Protein AF-A0A7S3EX92-F1 (afdb_monomer_lite)

Secondary structure (DSSP, 8-state):
-HHHHHHHHHHHHHHHHHHHHHHHHHHHHHHHHHHHHHHHHHSSTTHHHHHHHHT--S-HHHHHHHHHHHHHTTS--HHHHHHHHHHHHHHHHHHHHHHHHH-HHHHHHHHHHHHHHHHHHHHHHHHHHHHHHHHHHHHHHHHHHHHHHHHTHHHHHHTT-HHHHHHHHHHHHHHHHHHHHHHHHHHHHHHHHHHHHHT-

Radius of gyration: 24.91 Å; chains: 1; bounding box: 62×38×74 Å

Sequence (200 aa):
ELLRRCACLVGNVVVTGVLYYVKKRYGLVWRESLTRRFLRMYLGSGRVSFFHATSQIENPDQRICDDIDSLVAGGASPLELFITTGNKMVSSLSLVGVLWDLSPMLVYLCMGLAACTTLLVFCVSGPLNRISYNTSMREGNLRYGLARMRGFVEQIALYDGGMAEEAKSAHRLVRLVQIIHSHIKVSLILTCSKCVFDNI

pLDDT: mean 86.06, std 7.41, range [58.0, 95.19]

Organism: NCBI:txid156174

Foldseek 3Di:
DVVVVVVVVVVVVVVVVVVVVVLLVLLVVQLVVQLVVLVCVCPPPPNVVVCVVVVPDDCSVVCSVVVSCCCRVVLVPPVSCVVVVVVVVVVVVVVLVVVVVVDVVVSVVVVVVVVVLVVVCVVLVVVLVVLVVVLVVLVSVLVVLVVVCVVCVVVCVVVVCVVVSVVVSVVSVVVSVVSVVVSVVSVVVSVVSVVVVVVD

InterPro domains:
  IPR011527 ABC transporter type 1, transmembrane domain [PF06472] (3-191)
  IPR050835 ATP-binding cassette sub-family D [PTHR11384] (3-196)

Structure (mmCIF, N/CA/C/O backbone):
data_AF-A0A7S3EX92-F1
#
_entry.id   AF-A0A7S3EX92-F1
#
loop_
_atom_site.group_PDB
_atom_site.id
_atom_site.type_symbol
_atom_site.label_atom_id
_atom_site.label_alt_id
_atom_site.label_comp_id
_atom_site.label_asym_id
_atom_site.label_entity_id
_atom_site.label_seq_id
_atom_site.pdbx_PDB_ins_code
_atom_site.Cartn_x
_atom_site.Cartn_y
_atom_site.Cartn_z
_atom_site.occupancy
_atom_site.B_iso_or_equiv
_atom_site.auth_seq_id
_atom_site.auth_comp_id
_atom_site.auth_asym_id
_atom_site.auth_atom_id
_atom_site.pdbx_PDB_model_num
ATOM 1 N N . GLU A 1 1 ? -36.414 11.601 25.403 1.00 83.31 1 GLU A N 1
ATOM 2 C CA . GLU A 1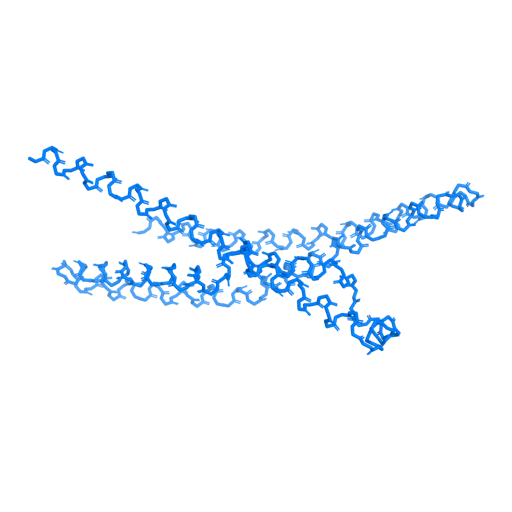 1 ? -35.649 10.504 24.767 1.00 83.31 1 GLU A CA 1
ATOM 3 C C . GLU A 1 1 ? -35.344 10.733 23.282 1.00 83.31 1 GLU A C 1
ATOM 5 O O . GLU A 1 1 ? -34.182 10.644 22.905 1.00 83.31 1 GLU A O 1
ATOM 10 N N . LEU A 1 2 ? -36.331 11.090 22.444 1.00 88.69 2 LEU A N 1
ATOM 11 C CA . LEU A 1 2 ? -36.127 11.289 20.996 1.00 88.69 2 LEU A CA 1
ATOM 12 C C . LEU A 1 2 ? -35.100 12.390 20.659 1.00 88.69 2 LEU A C 1
ATOM 14 O O . LEU A 1 2 ? -34.150 12.134 19.928 1.00 88.69 2 LEU A O 1
ATOM 18 N N . LEU A 1 3 ? -35.218 13.573 21.280 1.00 91.94 3 LEU A N 1
ATOM 19 C CA . LEU A 1 3 ? -34.271 14.687 21.099 1.00 91.94 3 LEU A CA 1
ATOM 20 C C . LEU A 1 3 ? -32.825 14.311 21.460 1.00 91.94 3 LEU A C 1
ATOM 22 O O . LEU A 1 3 ? -31.899 14.701 20.756 1.00 91.94 3 LEU A O 1
ATOM 26 N N . ARG A 1 4 ? -32.625 13.500 22.511 1.00 92.50 4 ARG A N 1
ATOM 27 C CA . ARG A 1 4 ? -31.297 13.019 22.930 1.00 92.50 4 ARG A CA 1
ATOM 28 C C . ARG A 1 4 ? -30.685 12.099 21.873 1.00 92.50 4 ARG A C 1
ATOM 30 O O . ARG A 1 4 ? -29.522 12.261 21.526 1.00 92.50 4 ARG A O 1
ATOM 37 N N . ARG A 1 5 ? -31.475 11.172 21.321 1.00 91.56 5 ARG A N 1
ATOM 38 C CA . ARG A 1 5 ? -31.023 10.259 20.257 1.00 91.56 5 ARG A CA 1
ATOM 39 C C . ARG A 1 5 ? -30.702 11.011 18.966 1.00 91.56 5 ARG A C 1
ATOM 41 O O . ARG A 1 5 ? -29.658 10.760 18.374 1.00 91.56 5 ARG A O 1
ATOM 48 N N . CYS A 1 6 ? -31.541 11.971 18.574 1.00 92.50 6 CYS A N 1
ATOM 49 C CA . CYS A 1 6 ? -31.274 12.838 17.425 1.00 92.50 6 CYS A CA 1
ATOM 50 C C . CYS A 1 6 ? -29.993 13.663 17.623 1.00 92.50 6 CYS A C 1
ATOM 52 O O . CYS A 1 6 ? -29.159 13.704 16.724 1.00 92.50 6 CYS A O 1
ATOM 54 N N . ALA A 1 7 ? -29.789 14.250 18.807 1.00 92.56 7 ALA A N 1
ATOM 55 C CA . ALA A 1 7 ? -28.572 14.997 19.122 1.00 92.56 7 ALA A CA 1
ATOM 56 C C . ALA A 1 7 ? -27.311 14.116 19.059 1.00 92.56 7 ALA A C 1
ATOM 58 O O . ALA A 1 7 ? -26.309 14.524 18.475 1.00 92.56 7 ALA A O 1
ATOM 59 N N . CYS A 1 8 ? -27.363 12.885 19.584 1.00 93.50 8 CYS A N 1
ATOM 60 C CA . CYS A 1 8 ? -26.255 11.931 19.484 1.00 93.50 8 CYS A CA 1
ATOM 61 C C . CYS A 1 8 ? -25.952 11.524 18.034 1.00 93.50 8 CYS A C 1
ATOM 63 O O . CYS A 1 8 ? -24.783 11.435 17.663 1.00 93.50 8 CYS A O 1
ATOM 65 N N . LEU A 1 9 ? -26.980 11.299 17.208 1.00 93.69 9 LEU A N 1
ATOM 66 C CA . LEU A 1 9 ? -26.807 10.961 15.791 1.00 93.69 9 LEU A CA 1
ATOM 67 C C . LEU A 1 9 ? -26.154 12.108 15.021 1.00 93.69 9 LEU A C 1
ATOM 69 O O . LEU A 1 9 ? -25.167 11.890 14.322 1.00 93.69 9 LEU A O 1
ATOM 73 N N . VAL A 1 10 ? -26.656 13.332 15.195 1.00 94.38 10 VAL A N 1
ATOM 74 C CA . VAL A 1 10 ? -26.073 14.525 14.567 1.00 94.38 10 VAL A CA 1
ATOM 75 C C . VAL A 1 10 ? -24.629 14.715 15.030 1.00 94.38 10 VAL A C 1
ATOM 77 O O . VAL A 1 10 ? -23.745 14.912 14.200 1.00 94.38 10 VAL A O 1
ATOM 80 N N . GLY A 1 11 ? -24.363 14.567 16.330 1.00 93.69 11 GLY A N 1
ATOM 81 C CA . GLY A 1 11 ? -23.008 14.617 16.877 1.00 93.69 11 GLY A CA 1
ATOM 82 C C . GLY A 1 11 ? -22.072 13.589 16.237 1.00 93.69 11 GLY A C 1
ATOM 83 O O . GLY A 1 11 ? -20.970 13.940 15.826 1.00 93.69 11 GLY A O 1
ATOM 84 N N . ASN A 1 12 ? -22.516 12.339 16.078 1.00 92.06 12 ASN A N 1
ATOM 85 C CA . ASN A 1 12 ? -21.721 11.286 15.443 1.00 92.06 12 ASN A CA 1
ATOM 86 C C . ASN A 1 12 ? -21.418 11.605 13.969 1.00 92.06 12 ASN A C 1
ATOM 88 O O . ASN A 1 12 ? -20.270 11.489 13.538 1.00 92.06 12 ASN A O 1
ATOM 92 N N . VAL A 1 13 ? -22.414 12.075 13.212 1.00 94.56 13 VAL A N 1
ATOM 93 C CA . VAL A 1 13 ? -22.229 12.473 11.808 1.00 94.56 13 VAL A CA 1
ATOM 94 C C . VAL A 1 13 ? -21.195 13.593 11.691 1.00 94.56 13 VAL A C 1
ATOM 96 O O . VAL A 1 13 ? -20.286 13.504 10.864 1.00 94.56 13 VAL A O 1
ATOM 99 N N . VAL A 1 14 ? -21.281 14.611 12.551 1.00 95.19 14 VAL A N 1
ATOM 100 C CA . VAL A 1 14 ? -20.325 15.727 12.572 1.00 95.19 14 VAL A CA 1
ATOM 101 C C . VAL A 1 14 ? -18.918 15.237 12.910 1.00 95.19 14 VAL A C 1
ATOM 103 O O . VAL A 1 14 ? -17.979 15.536 12.175 1.00 95.19 14 VAL A O 1
ATOM 106 N N . VAL A 1 15 ? -18.758 14.444 13.975 1.00 92.94 15 VAL A N 1
ATOM 107 C CA . VAL A 1 15 ? -17.452 13.899 14.383 1.00 92.94 15 VAL A CA 1
ATOM 108 C C . VAL A 1 15 ? -16.840 13.057 13.264 1.00 92.94 15 VAL A C 1
ATOM 110 O O . VAL A 1 15 ? -15.674 13.246 12.915 1.00 92.94 15 VAL A O 1
ATOM 113 N N . THR A 1 16 ? -17.626 12.169 12.655 1.00 89.38 16 THR A N 1
ATOM 114 C CA . THR A 1 16 ? -17.166 11.314 11.557 1.00 89.38 16 THR A CA 1
ATOM 115 C C . THR A 1 16 ? -16.748 12.141 10.340 1.00 89.38 16 THR A C 1
ATOM 117 O O . THR A 1 16 ? -15.685 11.894 9.765 1.00 89.38 16 THR A O 1
ATOM 120 N N . GLY A 1 17 ? -17.526 13.167 9.982 1.00 92.31 17 GLY A N 1
ATOM 121 C CA . GLY A 1 17 ? -17.200 14.086 8.889 1.00 92.31 17 GLY A CA 1
ATOM 122 C C . GLY A 1 17 ? -15.909 14.873 9.135 1.00 92.31 17 GLY A C 1
ATOM 123 O O . GLY A 1 17 ? -15.049 14.948 8.254 1.00 92.31 17 GLY A O 1
ATOM 124 N N . VAL A 1 18 ? -15.725 15.398 10.349 1.00 93.00 18 VAL A N 1
ATOM 125 C CA . VAL A 1 18 ? -14.502 16.116 10.742 1.00 93.00 18 VAL A CA 1
ATOM 126 C C . VAL A 1 18 ? -13.289 15.187 10.704 1.00 93.00 18 VAL A C 1
ATOM 128 O O . VAL A 1 18 ? -12.268 15.541 10.114 1.00 93.00 18 VAL A O 1
ATOM 131 N N . LEU A 1 19 ? -13.393 13.978 11.263 1.00 88.94 19 LEU A N 1
ATOM 132 C CA . LEU A 1 19 ? -12.309 12.993 11.227 1.00 88.94 19 LEU A CA 1
ATOM 133 C C . LEU A 1 19 ? -11.937 12.603 9.794 1.00 88.94 19 LEU A C 1
ATOM 135 O O . LEU A 1 19 ? -10.751 12.484 9.483 1.00 88.94 19 LEU A O 1
ATOM 139 N N . TYR A 1 20 ? -12.923 12.434 8.911 1.00 88.94 20 TYR A N 1
ATOM 140 C CA . TYR A 1 20 ? -12.681 12.177 7.493 1.00 88.94 20 TYR A CA 1
ATOM 141 C C . TYR A 1 20 ? -11.897 13.321 6.837 1.00 88.94 20 TYR A C 1
ATOM 143 O O . TYR A 1 20 ? -10.881 13.079 6.179 1.00 88.94 20 TYR A O 1
ATOM 151 N N . TYR A 1 21 ? -12.318 14.567 7.064 1.00 90.81 21 TYR A N 1
ATOM 152 C CA . TYR A 1 21 ? -11.632 15.742 6.531 1.00 90.81 21 TYR A CA 1
ATOM 153 C C . TYR A 1 21 ? -10.188 15.846 7.039 1.00 90.81 21 TYR A C 1
ATOM 155 O O . TYR A 1 21 ? -9.264 16.007 6.239 1.00 90.81 21 TYR A O 1
ATOM 163 N N . VAL A 1 22 ? -9.972 15.690 8.350 1.00 90.62 22 VAL A N 1
ATOM 164 C CA . VAL A 1 22 ? -8.636 15.745 8.966 1.00 90.62 22 VAL A CA 1
ATOM 165 C C . VAL A 1 22 ? -7.722 14.667 8.384 1.00 90.62 22 VAL A C 1
ATOM 167 O O . VAL A 1 22 ? -6.597 14.976 7.991 1.00 90.62 22 VAL A O 1
ATOM 170 N N . LYS A 1 23 ? -8.212 13.427 8.246 1.00 86.88 23 LYS A N 1
ATOM 171 C CA . LYS A 1 23 ? -7.462 12.327 7.616 1.00 86.88 23 LYS A CA 1
ATOM 172 C C . LYS A 1 23 ? -7.045 12.670 6.187 1.00 86.88 23 LYS A C 1
ATOM 174 O O . LYS A 1 23 ? -5.871 12.549 5.841 1.00 86.88 23 LYS A O 1
ATOM 179 N N . LYS A 1 24 ? -7.983 13.147 5.362 1.00 88.38 24 LYS A N 1
ATOM 180 C CA . LYS A 1 24 ? -7.703 13.516 3.965 1.00 88.38 24 LYS A CA 1
ATOM 181 C C . LYS A 1 24 ? -6.725 14.683 3.863 1.00 88.38 24 LYS A C 1
ATOM 183 O O . LYS A 1 24 ? -5.809 14.644 3.041 1.00 88.38 24 LYS A O 1
ATOM 188 N N . ARG A 1 25 ? -6.872 15.696 4.718 1.00 90.62 25 ARG A N 1
ATOM 189 C CA . ARG A 1 25 ? -5.971 16.852 4.745 1.00 90.62 25 ARG A CA 1
ATOM 190 C C . ARG A 1 25 ? -4.558 16.457 5.169 1.00 90.62 25 ARG A C 1
ATOM 192 O O . ARG A 1 25 ? -3.605 16.893 4.526 1.00 90.62 25 ARG A O 1
ATOM 199 N N . TYR A 1 26 ? -4.427 15.612 6.192 1.00 90.31 26 TYR A N 1
ATOM 200 C CA . TYR A 1 26 ? -3.143 15.061 6.626 1.00 90.31 26 TYR A CA 1
ATOM 201 C C . TYR A 1 26 ? -2.465 14.274 5.500 1.00 90.31 26 TYR A C 1
ATOM 203 O O . TYR A 1 26 ? -1.301 14.527 5.194 1.00 90.31 26 TYR A O 1
ATOM 211 N N . GLY A 1 27 ? -3.212 13.392 4.827 1.00 88.81 27 GLY A N 1
ATOM 212 C CA . GLY A 1 27 ? -2.707 12.634 3.684 1.00 88.81 27 GLY A CA 1
ATOM 213 C C . GLY A 1 27 ? -2.158 13.534 2.573 1.00 88.81 27 GLY A C 1
ATOM 214 O O . GLY A 1 27 ? -1.063 13.288 2.073 1.00 88.81 27 GLY A O 1
ATOM 215 N N . LEU A 1 28 ? -2.853 14.626 2.239 1.00 89.31 28 LEU A N 1
ATOM 216 C CA . LEU A 1 28 ? -2.389 15.570 1.217 1.00 89.31 28 LEU A CA 1
ATOM 217 C C . LEU A 1 28 ? -1.058 16.241 1.597 1.00 89.31 28 LEU A C 1
ATOM 219 O O . LEU A 1 28 ? -0.129 16.261 0.792 1.00 89.31 28 LEU A O 1
ATOM 223 N N . VAL A 1 29 ? -0.956 16.766 2.823 1.00 90.56 29 VAL A N 1
ATOM 224 C CA . VAL A 1 29 ? 0.271 17.423 3.316 1.00 90.56 29 VAL A CA 1
ATOM 225 C C . VAL A 1 29 ? 1.435 16.433 3.347 1.00 90.56 29 VAL A C 1
ATOM 227 O O . VAL A 1 29 ? 2.562 16.766 2.974 1.00 90.56 29 VAL A O 1
ATOM 230 N N . TRP A 1 30 ? 1.163 15.193 3.750 1.00 90.75 30 TRP A N 1
ATOM 231 C CA . TRP A 1 30 ? 2.162 14.135 3.777 1.00 90.75 30 TRP A CA 1
ATOM 232 C C . TRP A 1 30 ? 2.634 13.753 2.370 1.00 90.75 30 TRP A C 1
ATOM 234 O O . TRP A 1 30 ? 3.840 13.688 2.133 1.00 90.75 30 TRP A O 1
ATOM 244 N N . ARG A 1 31 ? 1.706 13.587 1.416 1.00 90.88 31 ARG A N 1
ATOM 245 C CA . ARG A 1 31 ? 2.019 13.333 -0.000 1.00 90.88 31 ARG A CA 1
ATOM 246 C C . ARG A 1 31 ? 2.915 14.422 -0.566 1.00 90.88 31 ARG A C 1
ATOM 248 O O . ARG A 1 31 ? 3.926 14.114 -1.194 1.00 90.88 31 ARG A O 1
ATOM 255 N N . GLU A 1 32 ? 2.570 15.683 -0.328 1.00 92.00 32 GLU A N 1
ATOM 256 C CA . GLU A 1 32 ? 3.361 16.820 -0.793 1.00 92.00 32 GLU A CA 1
ATOM 257 C C . GLU A 1 32 ? 4.781 16.794 -0.205 1.00 92.00 32 GLU A C 1
ATOM 259 O O . GLU A 1 32 ? 5.765 16.909 -0.941 1.00 92.00 32 GLU A O 1
ATOM 264 N N . SER A 1 33 ? 4.895 16.593 1.110 1.00 91.94 33 SER A N 1
ATOM 265 C CA . SER A 1 33 ? 6.179 16.537 1.813 1.00 91.94 33 SER A CA 1
ATOM 266 C C . SER A 1 33 ? 7.066 15.393 1.308 1.00 91.94 33 SER A C 1
ATOM 268 O O . SER A 1 33 ? 8.235 15.612 0.968 1.00 91.94 33 SER A O 1
ATOM 270 N N . LEU A 1 34 ? 6.504 14.185 1.179 1.00 90.38 34 LEU A N 1
ATOM 271 C CA . LEU A 1 34 ? 7.213 13.020 0.652 1.00 90.38 34 LEU A CA 1
ATOM 272 C C . LEU A 1 34 ? 7.655 13.239 -0.791 1.00 90.38 34 LEU A C 1
ATOM 274 O O . LEU A 1 34 ? 8.830 13.042 -1.092 1.00 90.38 34 LEU A O 1
ATOM 278 N N . THR A 1 35 ? 6.760 13.708 -1.660 1.00 91.50 35 THR A N 1
ATOM 279 C CA . THR A 1 35 ? 7.073 13.944 -3.078 1.00 91.50 35 THR A CA 1
ATOM 280 C C . THR A 1 35 ? 8.224 14.931 -3.217 1.00 91.50 35 THR A C 1
ATOM 282 O O . THR A 1 35 ? 9.207 14.648 -3.901 1.00 91.50 35 THR A O 1
ATOM 285 N N . ARG A 1 36 ? 8.173 16.061 -2.496 1.00 92.06 36 ARG A N 1
ATOM 286 C CA . ARG A 1 36 ? 9.265 17.047 -2.488 1.00 92.06 36 ARG A CA 1
ATOM 287 C C . ARG A 1 36 ? 10.577 16.435 -1.986 1.00 92.06 36 ARG A C 1
ATOM 289 O O . ARG A 1 36 ? 11.632 16.721 -2.549 1.00 92.06 36 ARG A O 1
ATOM 296 N N . ARG A 1 37 ? 10.538 15.599 -0.942 1.00 90.62 37 ARG A N 1
ATOM 297 C CA . ARG A 1 37 ? 11.733 14.953 -0.375 1.00 90.62 37 ARG A CA 1
ATOM 298 C C . ARG A 1 37 ? 12.336 13.924 -1.332 1.00 90.62 37 ARG A C 1
ATOM 300 O O . ARG A 1 37 ? 13.538 13.985 -1.579 1.00 90.62 37 ARG A O 1
ATOM 307 N N . PHE A 1 38 ? 11.531 13.022 -1.889 1.00 88.25 38 PHE A N 1
ATOM 308 C CA . PHE A 1 38 ? 11.986 12.019 -2.856 1.00 88.25 38 PHE A CA 1
ATOM 309 C C . PHE A 1 38 ? 12.527 12.662 -4.126 1.00 88.25 38 PHE A C 1
ATOM 311 O O . PHE A 1 38 ? 13.609 12.290 -4.570 1.00 88.25 38 PHE A O 1
ATOM 318 N N . LEU A 1 39 ? 11.859 13.694 -4.642 1.00 89.00 39 LEU A N 1
ATOM 319 C CA . LEU A 1 39 ? 12.330 14.415 -5.819 1.00 89.00 39 LEU A CA 1
ATOM 320 C C . LEU A 1 39 ? 13.683 15.098 -5.570 1.00 89.00 39 LEU A C 1
ATOM 322 O O . LEU A 1 39 ? 14.586 14.980 -6.392 1.00 89.00 39 LEU A O 1
ATOM 326 N N . ARG A 1 40 ? 13.871 15.747 -4.410 1.00 88.75 40 ARG A N 1
ATOM 327 C CA . ARG A 1 40 ? 15.176 16.319 -4.018 1.00 88.75 40 ARG A CA 1
ATOM 328 C C . ARG A 1 40 ? 16.260 15.254 -3.862 1.00 88.75 40 ARG A C 1
ATOM 330 O O . ARG A 1 40 ? 17.410 15.507 -4.204 1.00 88.75 40 ARG A O 1
ATOM 337 N N . MET A 1 41 ? 15.920 14.079 -3.330 1.00 85.00 41 MET A N 1
ATOM 338 C CA . MET A 1 41 ? 16.871 12.970 -3.200 1.00 85.00 41 MET A CA 1
ATOM 339 C C . MET A 1 41 ? 17.241 12.369 -4.556 1.00 85.00 41 MET A C 1
ATOM 341 O O . MET A 1 41 ? 18.401 12.008 -4.743 1.00 85.00 41 MET A O 1
ATOM 345 N N . TYR A 1 42 ? 16.279 12.274 -5.475 1.00 83.25 42 TYR A N 1
ATOM 346 C CA . TYR A 1 42 ? 16.478 11.747 -6.820 1.00 83.25 42 TYR A CA 1
ATOM 347 C C . TYR A 1 42 ? 17.306 12.707 -7.682 1.00 83.25 42 TYR A C 1
ATOM 349 O O . TYR A 1 42 ? 18.316 12.297 -8.243 1.00 83.25 42 TYR A O 1
ATOM 357 N N . LEU A 1 43 ? 16.944 13.994 -7.708 1.00 84.00 43 LEU A N 1
ATOM 358 C CA . LEU A 1 43 ? 17.630 15.044 -8.475 1.00 84.00 43 LEU A CA 1
ATOM 359 C C . LEU A 1 43 ? 18.896 15.596 -7.790 1.00 84.00 43 LEU A C 1
ATOM 361 O O . LEU A 1 43 ? 19.549 16.488 -8.328 1.00 84.00 43 LEU A O 1
ATOM 365 N N . GLY A 1 44 ? 19.247 15.098 -6.601 1.00 85.44 44 GLY A N 1
ATOM 366 C CA . GLY A 1 44 ? 20.457 15.494 -5.883 1.00 85.44 44 GLY A CA 1
ATOM 367 C C . GLY A 1 44 ? 21.736 15.162 -6.664 1.00 85.44 44 GLY A C 1
ATOM 368 O O . GLY A 1 44 ? 21.779 14.193 -7.426 1.00 85.44 44 GLY A O 1
ATOM 369 N N . SER A 1 45 ? 22.785 15.964 -6.458 1.00 67.88 45 SER A N 1
ATOM 370 C CA . SER A 1 45 ? 24.033 15.939 -7.236 1.00 67.88 45 SER A CA 1
ATOM 371 C C . SER A 1 45 ? 24.576 14.523 -7.493 1.00 67.88 45 SER A C 1
ATOM 373 O O . SER A 1 45 ? 24.809 13.742 -6.572 1.00 67.88 45 SER A O 1
ATOM 375 N N . GLY A 1 46 ? 24.749 14.189 -8.778 1.00 66.94 46 GLY A N 1
ATOM 376 C CA . GLY A 1 46 ? 25.390 12.960 -9.268 1.00 66.94 46 GLY A CA 1
ATOM 377 C C . GLY A 1 46 ? 24.554 11.673 -9.227 1.00 66.94 46 GLY A C 1
ATOM 378 O O . GLY A 1 46 ? 24.897 10.714 -9.918 1.00 66.94 46 GLY A O 1
ATOM 379 N N . ARG A 1 47 ? 23.439 11.629 -8.485 1.00 69.00 47 ARG A N 1
ATOM 380 C CA . ARG A 1 47 ? 22.685 10.380 -8.259 1.00 69.00 47 ARG A CA 1
ATOM 381 C C . ARG A 1 47 ? 21.905 9.904 -9.473 1.00 69.00 47 ARG A C 1
ATOM 383 O O . ARG A 1 47 ? 21.882 8.708 -9.735 1.00 69.00 47 ARG A O 1
ATOM 390 N N . VAL A 1 48 ? 21.321 10.823 -10.241 1.00 69.81 48 VAL A N 1
ATOM 391 C CA . VAL A 1 48 ? 20.609 10.480 -11.485 1.00 69.81 48 VAL A CA 1
ATOM 392 C C . VAL A 1 48 ? 21.539 9.735 -12.446 1.00 69.81 48 VAL A C 1
ATOM 394 O O . VAL A 1 48 ? 21.177 8.680 -12.958 1.00 69.81 48 VAL A O 1
ATOM 397 N N . SER A 1 49 ? 22.762 10.244 -12.628 1.00 63.06 49 SER A N 1
ATOM 398 C CA . SER A 1 49 ? 23.770 9.623 -13.494 1.00 63.06 49 SER A CA 1
ATOM 399 C C . SER A 1 49 ? 24.219 8.259 -12.958 1.00 63.06 49 SER A C 1
ATOM 401 O O . SER A 1 49 ? 24.272 7.289 -13.708 1.00 63.06 49 SER A O 1
ATOM 403 N N . PHE A 1 50 ? 24.439 8.145 -11.643 1.00 70.94 50 PHE A N 1
ATOM 404 C CA . PHE A 1 50 ? 24.794 6.879 -10.997 1.00 70.94 50 PHE A CA 1
ATOM 405 C C . PHE A 1 50 ? 23.709 5.799 -11.159 1.00 70.94 50 PHE A C 1
ATOM 407 O O . PHE A 1 50 ? 24.009 4.663 -11.533 1.00 70.94 50 PHE A O 1
ATOM 414 N N . PHE A 1 51 ? 22.437 6.140 -10.928 1.00 71.62 51 PHE A N 1
ATOM 415 C CA . PHE A 1 51 ? 21.331 5.189 -11.074 1.00 71.62 51 PHE A CA 1
ATOM 416 C C . PHE A 1 51 ? 21.103 4.784 -12.531 1.00 71.62 51 PHE A C 1
ATOM 418 O O . PHE A 1 51 ? 20.860 3.605 -12.793 1.00 71.62 51 PHE A O 1
ATOM 425 N N . HIS A 1 52 ? 21.249 5.722 -13.473 1.00 70.88 52 HIS A N 1
ATOM 426 C CA . HIS A 1 52 ? 21.210 5.412 -14.901 1.00 70.88 52 HIS A CA 1
ATOM 427 C C . HIS A 1 52 ? 22.357 4.488 -15.326 1.00 70.88 52 HIS A C 1
ATOM 429 O O . HIS A 1 52 ? 22.115 3.528 -16.053 1.00 70.88 52 HIS A O 1
ATOM 435 N N . ALA A 1 53 ? 23.582 4.738 -14.854 1.00 67.75 53 ALA A N 1
ATOM 436 C CA . ALA A 1 53 ? 24.756 3.941 -15.207 1.00 67.75 53 ALA A CA 1
ATOM 437 C C . ALA A 1 53 ? 24.704 2.514 -14.639 1.00 67.75 53 ALA A C 1
ATOM 439 O O . ALA A 1 53 ? 25.161 1.576 -15.284 1.00 67.75 53 ALA A O 1
ATOM 440 N N . THR A 1 54 ? 24.130 2.337 -13.446 1.00 71.94 54 THR A N 1
ATOM 441 C CA . THR A 1 54 ? 24.101 1.029 -12.768 1.00 71.94 54 THR A CA 1
ATOM 442 C C . THR A 1 54 ? 22.864 0.198 -13.136 1.00 71.94 54 THR A C 1
ATOM 444 O O . THR A 1 54 ? 22.789 -0.977 -12.785 1.00 71.94 54 THR A O 1
ATOM 447 N N . SER A 1 55 ? 21.867 0.773 -13.826 1.00 68.00 55 SER A N 1
ATOM 448 C CA . SER A 1 55 ? 20.590 0.114 -14.180 1.00 68.00 55 SER A CA 1
ATOM 449 C C . SER A 1 55 ? 19.872 -0.581 -13.006 1.00 68.00 55 SER A C 1
ATOM 451 O O . SER A 1 55 ? 19.044 -1.463 -13.199 1.00 68.00 55 SER A O 1
ATOM 453 N N . GLN A 1 56 ? 20.170 -0.183 -11.763 1.00 65.75 56 GLN A N 1
ATOM 454 C CA . GLN A 1 56 ? 19.645 -0.839 -10.558 1.00 65.75 56 GLN A CA 1
ATOM 455 C C . GLN A 1 56 ? 18.162 -0.546 -10.300 1.00 65.75 56 GLN A C 1
ATOM 457 O O . GLN A 1 56 ? 17.510 -1.272 -9.550 1.00 65.75 56 GLN A O 1
ATOM 462 N N . ILE A 1 57 ? 17.630 0.533 -10.878 1.00 66.25 57 ILE A N 1
ATOM 463 C CA . ILE A 1 57 ? 16.253 0.977 -10.665 1.00 66.25 57 ILE A CA 1
ATOM 464 C C . ILE A 1 57 ? 15.578 1.117 -12.028 1.00 66.25 57 ILE A C 1
ATOM 466 O O . ILE A 1 57 ? 15.759 2.115 -12.721 1.00 66.25 57 ILE A O 1
ATOM 470 N N . GLU A 1 58 ? 14.797 0.107 -12.405 1.00 65.31 58 GLU A N 1
ATOM 471 C CA . GLU A 1 58 ? 13.894 0.186 -13.555 1.00 65.31 58 GLU A CA 1
ATOM 472 C C . GLU A 1 58 ? 12.680 1.066 -13.185 1.00 65.31 58 GLU A C 1
ATOM 474 O O . GLU A 1 58 ? 12.048 0.840 -12.152 1.00 65.31 58 GLU A O 1
ATOM 479 N N . ASN A 1 59 ? 12.368 2.072 -14.015 1.00 75.19 59 ASN A N 1
ATOM 480 C CA . ASN A 1 59 ? 11.225 3.001 -13.889 1.00 75.19 59 ASN A CA 1
ATOM 481 C C . ASN A 1 59 ? 11.155 3.775 -12.542 1.00 75.19 59 ASN A C 1
ATOM 483 O O . ASN A 1 59 ? 10.218 3.595 -11.756 1.00 75.19 59 ASN A O 1
ATOM 487 N N . PRO A 1 60 ? 12.153 4.634 -12.237 1.00 77.50 60 PRO A N 1
ATOM 488 C CA . PRO A 1 60 ? 12.237 5.359 -10.963 1.00 77.50 60 PRO A CA 1
ATOM 489 C C . PRO A 1 60 ? 11.100 6.369 -10.754 1.00 77.50 60 PRO A C 1
ATOM 491 O O . PRO A 1 60 ? 10.656 6.575 -9.627 1.00 77.50 60 PRO A O 1
ATOM 494 N N . ASP A 1 61 ? 10.623 6.984 -11.831 1.00 81.06 61 ASP A N 1
ATOM 495 C CA . ASP A 1 61 ? 9.481 7.895 -11.856 1.00 81.06 61 ASP A CA 1
ATOM 496 C C . ASP A 1 61 ? 8.195 7.187 -11.422 1.00 81.06 61 ASP A C 1
ATOM 498 O O . ASP A 1 61 ? 7.484 7.681 -10.544 1.00 81.06 61 ASP A O 1
ATOM 502 N N . GLN A 1 62 ? 7.949 5.992 -11.966 1.00 80.81 62 GLN A N 1
ATOM 503 C CA . GLN A 1 62 ? 6.800 5.181 -11.593 1.00 80.81 62 GLN A CA 1
ATOM 504 C C . GLN A 1 62 ? 6.883 4.764 -10.122 1.00 80.81 62 GLN A C 1
ATOM 506 O O . GLN A 1 62 ? 5.911 4.935 -9.393 1.00 80.81 62 GLN A O 1
ATOM 511 N N . ARG A 1 63 ? 8.046 4.287 -9.656 1.00 82.94 63 ARG A N 1
ATOM 512 C CA . ARG A 1 63 ? 8.221 3.895 -8.248 1.00 82.94 63 ARG A CA 1
ATOM 513 C C . ARG A 1 63 ? 7.960 5.039 -7.279 1.00 82.94 63 ARG A C 1
ATOM 515 O O . ARG A 1 63 ? 7.258 4.842 -6.300 1.00 82.94 63 ARG A O 1
ATOM 522 N N . ILE A 1 64 ? 8.483 6.238 -7.546 1.00 85.38 64 ILE A N 1
ATOM 523 C CA . ILE A 1 64 ? 8.244 7.391 -6.663 1.00 85.38 64 ILE A CA 1
ATOM 524 C C . ILE A 1 64 ? 6.741 7.683 -6.565 1.00 85.38 64 ILE A C 1
ATOM 526 O O . ILE A 1 64 ? 6.245 7.914 -5.466 1.00 85.38 64 ILE A O 1
ATOM 530 N N . CYS A 1 65 ? 6.014 7.658 -7.683 1.00 85.50 65 CYS A N 1
ATOM 531 C CA . CYS A 1 65 ? 4.571 7.894 -7.686 1.00 85.50 65 CYS A CA 1
ATOM 532 C C . CYS A 1 65 ? 3.792 6.774 -6.978 1.00 85.50 65 CYS A C 1
ATOM 534 O O . CYS A 1 65 ? 3.042 7.063 -6.045 1.00 85.50 65 CYS A O 1
ATOM 536 N N . ASP A 1 66 ? 3.998 5.521 -7.387 1.00 85.12 66 ASP A N 1
ATOM 537 C CA . ASP A 1 66 ? 3.259 4.356 -6.890 1.00 85.12 66 ASP A CA 1
ATOM 538 C C . ASP A 1 66 ? 3.542 4.110 -5.398 1.00 85.12 66 ASP A C 1
ATOM 540 O O . ASP A 1 66 ? 2.616 3.864 -4.622 1.00 85.12 66 ASP A O 1
ATOM 544 N N . ASP A 1 67 ? 4.797 4.249 -4.958 1.00 85.00 67 ASP A N 1
ATOM 545 C CA . ASP A 1 67 ? 5.173 4.046 -3.557 1.00 85.00 67 ASP A CA 1
ATOM 546 C C . ASP A 1 67 ? 4.588 5.151 -2.669 1.00 85.00 67 ASP A C 1
ATOM 548 O O . ASP A 1 67 ? 4.023 4.860 -1.613 1.00 85.00 67 ASP A O 1
ATOM 552 N N . ILE A 1 68 ? 4.655 6.421 -3.092 1.00 87.75 68 ILE A N 1
ATOM 553 C CA . ILE A 1 68 ? 4.033 7.526 -2.348 1.00 87.75 68 ILE A CA 1
ATOM 554 C C . ILE A 1 68 ? 2.518 7.329 -2.268 1.00 87.75 68 ILE A C 1
ATOM 556 O O . ILE A 1 68 ? 1.933 7.530 -1.201 1.00 87.75 68 ILE A O 1
ATOM 560 N N . ASP A 1 69 ? 1.877 6.908 -3.357 1.00 85.94 69 ASP A N 1
ATOM 561 C CA . ASP A 1 69 ? 0.443 6.640 -3.350 1.00 85.94 69 ASP A CA 1
ATOM 562 C C . ASP A 1 69 ? 0.077 5.449 -2.466 1.00 85.94 69 ASP A C 1
ATOM 564 O O . ASP A 1 69 ? -0.892 5.537 -1.710 1.00 85.94 69 ASP A O 1
ATOM 568 N N . SER A 1 70 ? 0.885 4.390 -2.431 1.00 82.25 70 SER A N 1
ATOM 569 C CA . SER A 1 70 ? 0.682 3.284 -1.489 1.00 82.25 70 SER A CA 1
ATOM 570 C C . SER A 1 70 ? 0.804 3.733 -0.022 1.00 82.25 70 SER A C 1
ATOM 572 O O . SER A 1 70 ? -0.005 3.333 0.818 1.00 82.25 70 SER A O 1
ATOM 574 N N . LEU A 1 71 ? 1.746 4.634 0.285 1.00 81.12 71 LEU A N 1
ATOM 575 C CA . LEU A 1 71 ? 1.977 5.156 1.635 1.00 81.12 71 LEU A CA 1
ATOM 576 C C . LEU A 1 71 ? 0.884 6.129 2.098 1.00 81.12 71 LEU A C 1
ATOM 578 O O . LEU A 1 71 ? 0.601 6.212 3.293 1.00 81.12 71 LEU A O 1
ATOM 582 N N . VAL A 1 72 ? 0.282 6.887 1.175 1.00 83.25 72 VAL A N 1
ATOM 583 C CA . VAL A 1 72 ? -0.730 7.904 1.500 1.00 83.25 72 VAL A CA 1
ATOM 584 C C . VAL A 1 72 ? -2.154 7.417 1.267 1.00 83.25 72 VAL A C 1
ATOM 586 O O . VAL A 1 72 ? -2.982 7.502 2.171 1.00 83.25 72 VAL A O 1
ATOM 589 N N . ALA A 1 73 ? -2.461 6.954 0.056 1.00 70.88 73 ALA A N 1
ATOM 590 C CA . ALA A 1 73 ? -3.807 6.556 -0.349 1.00 70.88 73 ALA A CA 1
ATOM 591 C C . ALA A 1 73 ? -4.149 5.121 0.078 1.00 70.88 73 ALA A C 1
ATOM 593 O O . ALA A 1 73 ? -5.318 4.835 0.325 1.00 70.88 73 ALA A O 1
ATOM 594 N N . GLY A 1 74 ? -3.148 4.247 0.227 1.00 64.81 74 GLY A N 1
ATOM 595 C CA . GLY A 1 74 ? -3.319 2.862 0.687 1.00 64.81 74 GLY A CA 1
ATOM 596 C C . GLY A 1 74 ? -3.675 2.707 2.171 1.00 64.81 74 GLY A C 1
ATOM 597 O O . GLY A 1 74 ? -3.691 1.591 2.681 1.00 64.81 74 GLY A O 1
ATOM 598 N N . GLY A 1 75 ? -3.932 3.804 2.886 1.00 65.81 75 GLY A N 1
ATOM 599 C CA . GLY A 1 75 ? -4.294 3.781 4.303 1.00 65.81 75 GLY A CA 1
ATOM 600 C C . GLY A 1 75 ? -3.123 3.562 5.265 1.00 65.81 75 GLY A C 1
ATOM 601 O O . GLY A 1 75 ? -3.319 3.439 6.472 1.00 65.81 75 GLY A O 1
ATOM 602 N N . ALA A 1 76 ? -1.892 3.554 4.749 1.00 66.50 76 ALA A N 1
ATOM 603 C CA . ALA A 1 76 ? -0.663 3.382 5.522 1.00 66.50 76 ALA A CA 1
ATOM 604 C C . ALA A 1 76 ? -0.150 4.686 6.159 1.00 66.50 76 ALA A C 1
ATOM 606 O O . ALA A 1 76 ? 0.956 4.724 6.704 1.00 66.50 76 ALA A O 1
ATOM 607 N N . SER A 1 77 ? -0.937 5.767 6.115 1.00 80.62 77 SER A N 1
ATOM 608 C CA . SER A 1 77 ? -0.551 6.992 6.804 1.00 80.62 77 SER A CA 1
ATOM 609 C C . SER A 1 77 ? -0.464 6.719 8.317 1.00 80.62 77 SER A C 1
ATOM 611 O O . SER A 1 77 ? -1.345 6.046 8.863 1.00 80.62 77 SER A O 1
ATOM 613 N N . PRO A 1 78 ? 0.558 7.232 9.030 1.00 81.69 78 PRO A N 1
ATOM 614 C CA . PRO A 1 78 ? 0.734 6.945 10.457 1.00 81.69 78 PRO A CA 1
ATOM 615 C C . PRO A 1 78 ? -0.513 7.267 11.289 1.00 81.69 78 PRO A C 1
ATOM 617 O O . PRO A 1 78 ? -0.876 6.529 12.202 1.00 81.69 78 PRO A O 1
ATOM 620 N N . LEU A 1 79 ? -1.206 8.350 10.927 1.00 84.56 79 LEU A N 1
ATOM 621 C CA . LEU A 1 79 ? -2.445 8.781 11.563 1.00 84.56 79 LEU A CA 1
ATOM 622 C C . LEU A 1 79 ? -3.599 7.798 11.321 1.00 84.56 79 LEU A C 1
ATOM 624 O O . LEU A 1 79 ? -4.364 7.502 12.238 1.00 84.56 79 LEU A O 1
ATOM 628 N N . GLU A 1 80 ? -3.741 7.279 10.104 1.00 84.44 80 GLU A N 1
ATOM 629 C CA . GLU A 1 80 ? -4.796 6.318 9.785 1.00 84.44 80 GLU A CA 1
ATOM 630 C C . GLU A 1 80 ? -4.551 4.959 10.431 1.00 84.44 80 GLU A C 1
ATOM 632 O O . GLU A 1 80 ? -5.490 4.380 10.986 1.00 84.44 80 GLU A O 1
ATOM 637 N N . LEU A 1 81 ? -3.298 4.501 10.446 1.00 86.62 81 LEU A N 1
ATOM 638 C CA . LEU A 1 81 ? -2.891 3.297 11.163 1.00 86.62 81 LEU A CA 1
ATOM 639 C C . LEU A 1 81 ? -3.166 3.429 12.659 1.00 86.62 81 LEU A C 1
ATOM 641 O O . LEU A 1 81 ? -3.761 2.525 13.244 1.00 86.62 81 LEU A O 1
ATOM 645 N N . PHE A 1 82 ? -2.808 4.560 13.269 1.00 88.38 82 PHE A N 1
ATOM 646 C CA . PHE A 1 82 ? -3.054 4.809 14.688 1.00 88.38 82 PHE A CA 1
ATOM 647 C C . PHE A 1 82 ? -4.551 4.786 15.026 1.00 88.38 82 PHE A C 1
ATOM 649 O O . PHE A 1 82 ? -4.976 4.039 15.906 1.00 88.38 82 PHE A O 1
ATOM 656 N N . ILE A 1 83 ? -5.373 5.541 14.286 1.00 87.88 83 ILE A N 1
ATOM 657 C CA . ILE A 1 83 ? -6.823 5.619 14.531 1.00 87.88 83 ILE A CA 1
ATOM 658 C C . ILE A 1 83 ? -7.496 4.263 14.300 1.00 87.88 83 ILE A C 1
ATOM 660 O O . ILE A 1 83 ? -8.333 3.836 15.095 1.00 87.88 83 ILE A O 1
ATOM 664 N N . THR A 1 84 ? -7.160 3.583 13.204 1.00 87.94 84 THR A N 1
ATOM 665 C CA . THR A 1 84 ? -7.798 2.311 12.848 1.00 87.94 84 THR A CA 1
ATOM 666 C C . THR A 1 84 ? -7.403 1.217 13.830 1.00 87.94 84 THR A C 1
ATOM 668 O O . THR A 1 84 ? -8.279 0.517 14.331 1.00 87.94 84 THR A O 1
ATOM 671 N N . THR A 1 85 ? -6.117 1.112 14.169 1.00 89.69 85 THR A N 1
ATOM 672 C CA . THR A 1 85 ? -5.628 0.129 15.145 1.00 89.69 85 THR A CA 1
ATOM 673 C C . THR A 1 85 ? -6.233 0.381 16.520 1.00 89.69 85 THR A C 1
ATOM 675 O O . THR A 1 85 ? -6.753 -0.553 17.124 1.00 89.69 85 THR A O 1
ATOM 678 N N . GLY A 1 86 ? -6.267 1.637 16.979 1.00 91.81 86 GLY A N 1
ATOM 679 C CA . GLY A 1 86 ? -6.897 2.004 18.248 1.00 91.81 86 GLY A CA 1
ATOM 680 C C . GLY A 1 86 ? -8.377 1.616 18.301 1.00 91.81 86 GLY A C 1
ATOM 681 O O . GLY A 1 86 ? -8.803 0.930 19.227 1.00 91.81 86 GLY A O 1
ATOM 682 N N . ASN A 1 87 ? -9.154 1.957 17.268 1.00 89.88 87 ASN A N 1
ATOM 683 C CA . ASN A 1 87 ? -10.571 1.579 17.192 1.00 89.88 87 ASN A CA 1
ATOM 684 C C . ASN A 1 87 ? -10.777 0.058 17.193 1.00 89.88 87 ASN A C 1
ATOM 686 O O . ASN A 1 87 ? -11.695 -0.444 17.846 1.00 89.88 87 ASN A O 1
ATOM 690 N N . LYS A 1 88 ? -9.933 -0.685 16.469 1.00 89.50 88 LYS A N 1
ATOM 691 C CA . LYS A 1 88 ? -9.994 -2.151 16.439 1.00 89.50 88 LYS A CA 1
ATOM 692 C C . LYS A 1 88 ? -9.633 -2.756 17.793 1.00 89.50 88 LYS A C 1
ATOM 694 O O . LYS A 1 88 ? -10.346 -3.643 18.237 1.00 89.50 88 LYS A O 1
ATOM 699 N N . MET A 1 89 ? -8.616 -2.237 18.480 1.00 92.94 89 MET A N 1
ATOM 700 C CA . MET A 1 89 ? -8.251 -2.678 19.830 1.00 92.94 89 MET A CA 1
ATOM 701 C C . MET A 1 89 ? -9.389 -2.469 20.831 1.00 92.94 89 MET A C 1
ATOM 703 O O . MET A 1 89 ? -9.746 -3.405 21.539 1.00 92.94 89 MET A O 1
ATOM 707 N N . VAL A 1 90 ? -10.000 -1.280 20.854 1.00 94.00 90 VAL A N 1
ATOM 708 C CA . VAL A 1 90 ? -11.140 -0.994 21.744 1.00 94.00 90 VAL A CA 1
ATOM 709 C C . VAL A 1 90 ? -12.318 -1.919 21.440 1.00 94.00 90 VAL A C 1
ATOM 711 O O . VAL A 1 90 ? -12.907 -2.484 22.358 1.00 94.00 90 VAL A O 1
ATOM 714 N N . SER A 1 91 ? -12.630 -2.126 20.157 1.00 90.56 91 SER A N 1
ATOM 715 C CA . SER A 1 91 ? -13.714 -3.027 19.742 1.00 90.56 91 SER A CA 1
ATOM 716 C C . SER A 1 91 ? -13.449 -4.472 20.178 1.00 90.56 91 SER A C 1
ATOM 718 O O . SER A 1 91 ? -14.339 -5.119 20.723 1.00 90.56 91 SER A O 1
ATOM 720 N N . SER A 1 92 ? -12.220 -4.964 19.996 1.00 89.00 92 SER A N 1
ATOM 721 C CA . SER A 1 92 ? -11.825 -6.310 20.420 1.00 89.00 92 SER A CA 1
ATOM 722 C C . SER A 1 92 ? -11.875 -6.478 21.939 1.00 89.00 92 SER A C 1
ATOM 724 O O . SER A 1 92 ? -12.381 -7.488 22.416 1.00 89.00 92 SER A O 1
ATOM 726 N N . LEU A 1 93 ? -11.404 -5.494 22.713 1.00 92.06 93 LEU A N 1
ATOM 727 C CA . LEU A 1 93 ? -11.480 -5.530 24.178 1.00 92.06 93 LEU A CA 1
ATOM 728 C C . LEU A 1 93 ? -12.930 -5.511 24.672 1.00 92.06 93 LEU A C 1
ATOM 730 O O . LEU A 1 93 ? -13.274 -6.257 25.585 1.00 92.06 93 LEU A O 1
ATOM 734 N N . SER A 1 94 ? -13.791 -4.706 24.043 1.00 92.19 94 SER A N 1
ATOM 735 C CA . SER A 1 94 ? -15.222 -4.682 24.354 1.00 92.19 94 SER A CA 1
ATOM 736 C C . SER A 1 94 ? -15.884 -6.029 24.071 1.00 92.19 94 SER A C 1
ATOM 738 O O . SER A 1 94 ? -16.712 -6.471 24.863 1.00 92.19 94 SER A O 1
ATOM 740 N N . LEU A 1 95 ? -15.522 -6.684 22.964 1.00 88.94 95 LEU A N 1
ATOM 741 C CA . LEU A 1 95 ? -16.022 -8.011 22.617 1.00 88.94 95 LEU A CA 1
ATOM 742 C C . LEU A 1 95 ? -15.595 -9.041 23.673 1.00 88.94 95 LEU A C 1
ATOM 744 O O . LEU A 1 95 ? -16.435 -9.765 24.195 1.00 88.94 95 LEU A O 1
ATOM 748 N N . VAL A 1 96 ? -14.311 -9.059 24.042 1.00 91.25 96 VAL A N 1
ATOM 749 C CA . VAL A 1 96 ? -13.793 -9.955 25.088 1.00 91.25 96 VAL A CA 1
ATOM 750 C C . VAL A 1 96 ? -14.508 -9.728 26.420 1.00 91.25 96 VAL A C 1
ATOM 752 O O . VAL A 1 96 ? -14.891 -10.703 27.056 1.00 91.25 96 VAL A O 1
ATOM 755 N N . GLY A 1 97 ? -14.738 -8.471 26.814 1.00 90.88 97 GLY A N 1
ATOM 756 C CA . GLY A 1 97 ? -15.469 -8.140 28.040 1.00 90.88 97 GLY A CA 1
ATOM 757 C C . GLY A 1 97 ? -16.889 -8.710 28.053 1.00 90.88 97 GLY A C 1
ATOM 758 O O . GLY A 1 97 ? -17.267 -9.380 29.004 1.00 90.88 97 GLY A O 1
ATOM 759 N N . VAL A 1 98 ? -17.644 -8.528 26.964 1.00 91.31 98 VAL A N 1
ATOM 760 C CA . VAL A 1 98 ? -19.013 -9.063 26.845 1.00 91.31 98 VAL A CA 1
ATOM 761 C C . VAL A 1 98 ? -19.031 -10.596 26.840 1.00 91.31 98 VAL A C 1
ATOM 763 O O . VAL A 1 98 ? -19.896 -11.205 27.465 1.00 91.31 98 VAL A O 1
ATOM 766 N N . LEU A 1 99 ? -18.087 -11.240 26.146 1.00 90.19 99 LEU A N 1
ATOM 767 C CA . LEU A 1 99 ? -18.009 -12.703 26.115 1.00 90.19 99 LEU A CA 1
ATOM 768 C C . LEU A 1 99 ? -17.582 -13.305 27.456 1.00 90.19 99 LEU A C 1
ATOM 770 O O . LEU A 1 99 ? -18.008 -14.417 27.767 1.00 90.19 99 LEU A O 1
ATOM 774 N N . TRP A 1 100 ? -16.770 -12.596 28.243 1.00 92.19 100 TRP A N 1
ATOM 775 C CA . TRP A 1 100 ? -16.312 -13.065 29.550 1.00 92.19 100 TRP A CA 1
ATOM 776 C C . TRP A 1 100 ? -17.477 -13.305 30.512 1.00 92.19 100 TRP A C 1
ATOM 778 O O . TRP A 1 100 ? -17.516 -14.337 31.181 1.00 92.19 100 TRP A O 1
ATOM 788 N N . ASP A 1 101 ? -18.449 -12.392 30.516 1.00 91.19 101 ASP A N 1
ATOM 789 C CA . ASP A 1 101 ? -19.646 -12.490 31.355 1.00 91.19 101 ASP A CA 1
ATOM 790 C C . ASP A 1 101 ? -20.589 -13.617 30.907 1.00 91.19 101 ASP A C 1
ATOM 792 O O . ASP A 1 101 ? -21.346 -14.156 31.714 1.00 91.19 101 ASP A O 1
ATOM 796 N N . LEU A 1 102 ? -20.551 -13.990 29.623 1.00 90.31 102 LEU A N 1
ATOM 797 C CA . LEU A 1 102 ? -21.445 -14.993 29.049 1.00 90.31 102 LEU A CA 1
ATOM 798 C C . LEU A 1 102 ? -20.879 -16.413 29.171 1.00 90.31 102 LEU A C 1
ATOM 800 O O . LEU A 1 102 ? -21.563 -17.331 29.620 1.00 90.31 102 LEU A O 1
ATOM 804 N N . SER A 1 103 ? -19.635 -16.609 28.734 1.00 92.00 103 SER A N 1
ATOM 805 C CA . SER A 1 103 ? -18.924 -17.878 28.852 1.00 92.00 103 SER A CA 1
ATOM 806 C C . SER A 1 103 ? -17.429 -17.688 28.582 1.00 92.00 103 SER A C 1
ATOM 808 O O . SER A 1 103 ? -17.029 -17.453 27.434 1.00 92.00 103 SER A O 1
ATOM 810 N N . PRO A 1 104 ? -16.561 -17.894 29.587 1.00 88.69 104 PRO A N 1
ATOM 811 C CA . PRO A 1 104 ? -15.116 -17.791 29.398 1.00 88.69 104 PRO A CA 1
ATOM 812 C C . PRO A 1 104 ? -14.572 -18.844 28.416 1.00 88.69 104 PRO A C 1
ATOM 814 O O . PRO A 1 104 ? -13.534 -18.626 27.795 1.00 88.69 104 PRO A O 1
ATOM 817 N N . MET A 1 105 ? -15.279 -19.961 28.200 1.00 91.19 105 MET A N 1
ATOM 818 C CA . MET A 1 105 ? -14.871 -20.984 27.229 1.00 91.19 105 MET A CA 1
ATOM 819 C C . MET A 1 105 ? -14.900 -20.461 25.785 1.00 91.19 105 MET A C 1
ATOM 821 O O . MET A 1 105 ? -14.007 -20.785 25.000 1.00 91.19 105 MET A O 1
ATOM 825 N N . LEU A 1 106 ? -15.874 -19.607 25.443 1.00 88.31 106 LEU A N 1
ATOM 826 C CA . LEU A 1 106 ? -15.940 -18.988 24.117 1.00 88.31 106 LEU A CA 1
ATOM 827 C C . LEU A 1 106 ? -14.776 -18.012 23.893 1.00 88.31 106 LEU A C 1
ATOM 829 O O . LEU A 1 106 ? -14.245 -17.950 22.788 1.00 88.31 106 LEU A O 1
ATOM 833 N N . VAL A 1 107 ? -14.321 -17.307 24.936 1.00 89.81 107 VAL A N 1
ATOM 834 C CA . VAL A 1 107 ? -13.170 -16.390 24.843 1.00 89.81 107 VAL A CA 1
ATOM 835 C C . VAL A 1 107 ? -11.907 -17.142 24.417 1.00 89.81 107 VAL A C 1
ATOM 837 O O . VAL A 1 107 ? -11.217 -16.709 23.492 1.00 89.81 107 VAL A O 1
ATOM 840 N N . TYR A 1 108 ? -11.621 -18.293 25.035 1.00 90.25 108 TYR A N 1
ATOM 841 C CA . TYR A 1 108 ? -10.459 -19.109 24.670 1.00 90.25 108 TYR A CA 1
ATOM 842 C C . TYR A 1 108 ? -10.552 -19.655 23.241 1.00 90.25 108 TYR A C 1
ATOM 844 O O . TYR A 1 108 ? -9.553 -19.633 22.517 1.00 90.25 108 TYR A O 1
ATOM 852 N N . LEU A 1 109 ? -11.743 -20.088 22.809 1.00 90.12 109 LEU A N 1
ATOM 853 C CA . LEU A 1 109 ? -11.976 -20.535 21.434 1.00 90.12 109 LEU A CA 1
ATOM 854 C C . LEU A 1 109 ? -11.713 -19.401 20.430 1.00 90.12 109 LEU A C 1
ATOM 856 O O . LEU A 1 109 ? -10.935 -19.580 19.492 1.00 90.12 109 LEU A O 1
ATOM 860 N N . CYS A 1 110 ? -12.291 -18.217 20.659 1.00 88.62 110 CYS A N 1
ATOM 861 C CA . CYS A 1 110 ? -12.081 -17.037 19.820 1.00 88.62 110 CYS A CA 1
ATOM 862 C C . CYS A 1 110 ? -10.605 -16.623 19.770 1.00 88.62 110 CYS A C 1
ATOM 864 O O . CYS A 1 110 ? -10.103 -16.274 18.703 1.00 88.62 110 CYS A O 1
ATOM 866 N N . MET A 1 111 ? -9.888 -16.691 20.894 1.00 89.50 111 MET A N 1
ATOM 867 C CA . MET A 1 111 ? -8.468 -16.341 20.945 1.00 89.50 111 MET A CA 1
ATOM 868 C C . MET A 1 111 ? -7.602 -17.335 20.155 1.00 89.50 111 MET A C 1
ATOM 870 O O . MET A 1 111 ? -6.713 -16.915 19.414 1.00 89.50 111 MET A O 1
ATOM 874 N N . GLY A 1 112 ? -7.887 -18.640 20.247 1.00 90.81 112 GLY A N 1
ATOM 875 C CA . GLY A 1 112 ? -7.201 -19.667 19.453 1.00 90.81 112 GLY A CA 1
ATOM 876 C C . GLY A 1 112 ? -7.443 -19.506 17.950 1.00 90.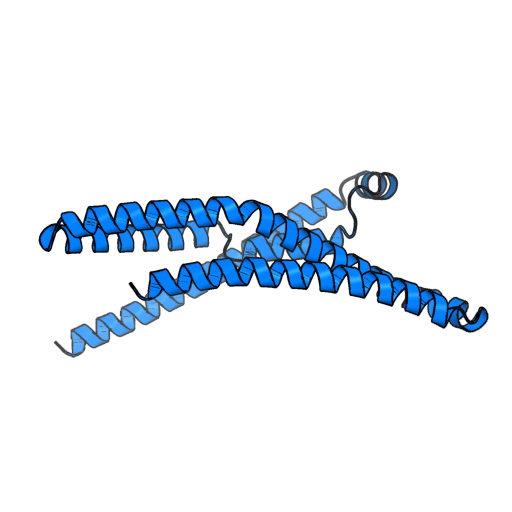81 112 GLY A C 1
ATOM 877 O O . GLY A 1 112 ? -6.512 -19.566 17.145 1.00 90.81 112 GLY A O 1
ATOM 878 N N . LEU A 1 113 ? -8.684 -19.211 17.573 1.00 87.62 113 LEU A N 1
ATOM 879 C CA . LEU A 1 113 ? -9.078 -18.902 16.202 1.00 87.62 113 LEU A CA 1
ATOM 880 C C . LEU A 1 113 ? -8.413 -17.618 15.666 1.00 87.62 113 LEU A C 1
ATOM 882 O O . LEU A 1 113 ? -7.888 -17.604 14.548 1.00 87.62 113 LEU A O 1
ATOM 886 N N . ALA A 1 114 ? -8.354 -16.556 16.472 1.00 88.06 114 ALA A N 1
ATOM 887 C CA . ALA A 1 114 ? -7.664 -15.313 16.129 1.00 88.06 114 ALA A CA 1
ATOM 888 C C . ALA A 1 114 ? -6.147 -15.517 15.955 1.00 88.06 114 ALA A C 1
ATOM 890 O O . ALA A 1 114 ? -5.540 -14.966 15.035 1.00 88.06 114 ALA A O 1
ATOM 891 N N . ALA A 1 115 ? -5.523 -16.349 16.793 1.00 91.12 115 ALA A N 1
ATOM 892 C CA . ALA A 1 115 ? -4.115 -16.708 16.639 1.00 91.12 115 ALA A CA 1
ATOM 893 C C . ALA A 1 115 ? -3.873 -17.507 15.346 1.00 91.12 115 ALA A C 1
ATOM 895 O O . ALA A 1 115 ? -2.952 -17.194 14.590 1.00 91.12 115 ALA A O 1
ATOM 896 N N . CYS A 1 116 ? -4.733 -18.486 15.047 1.00 90.00 116 CYS A N 1
ATOM 897 C CA . CYS A 1 116 ? -4.650 -19.296 13.831 1.00 90.00 116 CYS A CA 1
ATOM 898 C C . CYS A 1 116 ? -4.761 -18.440 12.557 1.00 90.00 116 CYS A C 1
ATOM 900 O O . CYS A 1 116 ? -3.923 -18.534 11.659 1.00 90.00 116 CYS A O 1
ATOM 902 N N . THR A 1 117 ? -5.745 -17.539 12.504 1.00 85.25 117 THR A N 1
ATOM 903 C CA . THR A 1 117 ? -5.918 -16.613 11.370 1.00 85.25 117 THR A CA 1
ATOM 904 C C . THR A 1 117 ? -4.750 -15.650 11.225 1.00 85.25 117 THR A C 1
ATOM 906 O O . THR A 1 117 ? -4.273 -15.435 10.111 1.00 85.25 117 THR A O 1
ATOM 909 N N . THR A 1 118 ? -4.241 -15.111 12.334 1.00 89.25 118 THR A N 1
ATOM 910 C CA . THR A 1 118 ? -3.071 -14.224 12.320 1.00 89.25 118 THR A CA 1
ATOM 911 C C . THR A 1 118 ? -1.850 -14.938 11.744 1.00 89.25 118 THR A C 1
ATOM 913 O O . THR A 1 118 ? -1.169 -14.379 10.886 1.00 89.25 118 THR A O 1
ATOM 916 N N . LEU A 1 119 ? -1.602 -16.188 12.147 1.00 90.94 119 LEU A N 1
ATOM 917 C CA . LEU A 1 119 ? -0.506 -16.999 11.612 1.00 90.94 119 LEU A CA 1
ATOM 918 C C . LEU A 1 119 ? -0.681 -17.291 10.117 1.00 90.94 119 LEU A C 1
ATOM 920 O O . LEU A 1 119 ? 0.267 -17.121 9.352 1.00 90.94 119 LEU A O 1
ATOM 924 N N . LEU A 1 120 ? -1.887 -17.667 9.681 1.00 88.00 120 LEU A N 1
ATOM 925 C CA . LEU A 1 120 ? -2.185 -17.891 8.262 1.00 88.00 120 LEU A CA 1
ATOM 926 C C . LEU A 1 120 ? -1.913 -16.640 7.421 1.00 88.00 120 LEU A C 1
ATOM 928 O O . LEU A 1 120 ? -1.201 -16.709 6.418 1.00 88.00 120 LEU A O 1
ATOM 932 N N . VAL A 1 121 ? -2.435 -15.486 7.843 1.00 88.06 121 VAL A N 1
ATOM 933 C CA . VAL A 1 121 ? -2.226 -14.216 7.136 1.00 88.06 121 VAL A CA 1
ATOM 934 C C . VAL A 1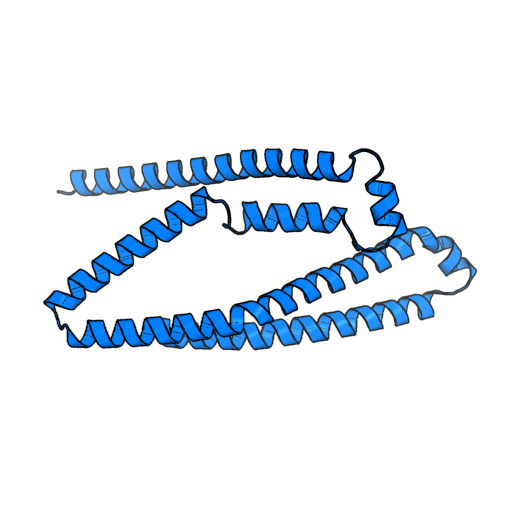 121 ? -0.748 -13.838 7.130 1.00 88.06 121 VAL A C 1
ATOM 936 O O . VAL A 1 121 ? -0.227 -13.457 6.083 1.00 88.06 121 VAL A O 1
ATOM 939 N N . PHE A 1 122 ? -0.051 -13.982 8.258 1.00 90.12 122 PHE A N 1
ATOM 940 C CA . PHE A 1 122 ? 1.372 -13.672 8.359 1.00 90.12 122 PHE A CA 1
ATOM 941 C C . PHE A 1 122 ? 2.201 -14.501 7.370 1.00 90.12 122 PHE A C 1
ATOM 943 O O . PHE A 1 122 ? 2.967 -13.933 6.589 1.00 90.12 122 PHE A O 1
ATOM 950 N N . CYS A 1 123 ? 1.978 -15.816 7.313 1.00 89.25 123 CYS A N 1
ATOM 951 C CA . CYS A 1 123 ? 2.677 -16.713 6.394 1.00 89.25 123 CYS A CA 1
ATOM 952 C C . CYS A 1 123 ? 2.427 -16.380 4.912 1.00 89.25 123 CYS A C 1
ATOM 954 O O . CYS A 1 123 ? 3.340 -16.495 4.094 1.00 89.25 123 CYS A O 1
ATOM 956 N N . VAL A 1 124 ? 1.214 -15.947 4.550 1.00 88.44 124 VAL A N 1
ATOM 957 C CA . VAL A 1 124 ? 0.861 -15.630 3.152 1.00 88.44 124 VAL A CA 1
ATOM 958 C C . VAL A 1 124 ? 1.229 -14.188 2.764 1.00 88.44 124 VAL A C 1
ATOM 960 O O . VAL A 1 124 ? 1.449 -13.902 1.586 1.00 88.44 124 VAL A O 1
ATOM 963 N N . SER A 1 125 ? 1.365 -13.276 3.730 1.00 86.19 125 SER A N 1
ATOM 964 C CA . SER A 1 125 ? 1.625 -11.850 3.476 1.00 86.19 125 SER A CA 1
ATOM 965 C C . SER A 1 125 ? 2.925 -11.592 2.700 1.00 86.19 125 SER A C 1
ATOM 967 O O . SER A 1 125 ? 2.923 -10.861 1.708 1.00 86.19 125 SER A O 1
ATOM 969 N N . GLY A 1 126 ? 4.024 -12.244 3.093 1.00 87.81 126 GLY A N 1
ATOM 970 C CA . GLY A 1 126 ? 5.328 -12.141 2.434 1.00 87.81 126 GLY A CA 1
ATOM 971 C C . GLY A 1 126 ? 5.305 -12.550 0.954 1.00 87.81 126 GLY A C 1
ATOM 972 O O . GLY A 1 126 ? 5.659 -11.733 0.095 1.00 87.81 126 GLY A O 1
ATOM 973 N N . PRO A 1 127 ? 4.883 -13.785 0.610 1.00 87.75 127 PRO A N 1
ATOM 974 C CA . PRO A 1 127 ? 4.822 -14.213 -0.783 1.00 87.75 127 PRO A CA 1
ATOM 975 C C . PRO A 1 127 ? 3.823 -13.393 -1.605 1.00 87.75 127 PRO A C 1
ATOM 977 O O . PRO A 1 127 ? 4.127 -13.076 -2.756 1.00 87.75 127 PRO A O 1
ATOM 980 N N . LEU A 1 128 ? 2.682 -12.990 -1.032 1.00 88.12 128 LEU A N 1
ATOM 981 C CA . LEU A 1 128 ? 1.707 -12.155 -1.735 1.00 88.12 128 LEU A CA 1
ATOM 982 C C . LEU A 1 128 ? 2.302 -10.792 -2.114 1.00 88.12 128 LEU A C 1
ATOM 984 O O . LEU A 1 128 ? 2.185 -10.377 -3.267 1.00 88.12 128 LEU A O 1
ATOM 988 N N . ASN A 1 129 ? 3.018 -10.144 -1.189 1.00 88.19 129 ASN A N 1
ATOM 989 C CA . ASN A 1 129 ? 3.677 -8.867 -1.459 1.00 88.19 129 ASN A CA 1
ATOM 990 C C . ASN A 1 129 ? 4.715 -8.992 -2.588 1.00 88.19 129 ASN A C 1
ATOM 992 O O . ASN A 1 129 ? 4.778 -8.156 -3.489 1.00 88.19 129 ASN A O 1
ATOM 996 N N . ARG A 1 130 ? 5.482 -10.091 -2.604 1.00 88.94 130 ARG A N 1
ATOM 997 C CA . ARG A 1 130 ? 6.449 -10.370 -3.678 1.00 88.94 130 ARG A CA 1
ATOM 998 C C . ARG A 1 130 ? 5.770 -10.557 -5.038 1.00 88.94 130 ARG A C 1
ATOM 1000 O O . ARG A 1 130 ? 6.293 -10.082 -6.045 1.00 88.94 130 ARG A O 1
ATOM 1007 N N . ILE A 1 131 ? 4.632 -11.251 -5.088 1.00 90.06 131 ILE A N 1
ATOM 1008 C CA . ILE A 1 131 ? 3.863 -11.421 -6.329 1.00 90.06 131 ILE A CA 1
ATOM 1009 C C . ILE A 1 131 ? 3.328 -10.066 -6.797 1.00 90.06 131 ILE A C 1
ATOM 1011 O O . ILE A 1 131 ? 3.515 -9.729 -7.961 1.00 90.06 131 ILE A O 1
ATOM 1015 N N . SER A 1 132 ? 2.734 -9.276 -5.898 1.00 89.00 132 SER A N 1
ATOM 1016 C CA . SER A 1 132 ? 2.185 -7.955 -6.221 1.00 89.00 132 SER A CA 1
ATOM 1017 C C . SER A 1 132 ? 3.256 -7.016 -6.780 1.00 89.00 132 SER A C 1
ATOM 1019 O O . SER A 1 132 ? 3.060 -6.404 -7.826 1.00 89.00 132 SER A O 1
ATOM 1021 N N . TYR A 1 133 ? 4.434 -6.984 -6.154 1.00 87.31 133 TYR A N 1
ATOM 1022 C CA . TYR A 1 133 ? 5.579 -6.226 -6.652 1.00 87.31 133 TYR A CA 1
ATOM 1023 C C . TYR A 1 133 ? 6.004 -6.670 -8.066 1.00 87.31 133 TYR A C 1
ATOM 1025 O O . TYR A 1 133 ? 6.211 -5.841 -8.955 1.00 87.31 133 TYR A O 1
ATOM 1033 N N . ASN A 1 134 ? 6.087 -7.983 -8.309 1.00 89.56 134 ASN A N 1
ATOM 1034 C CA . ASN A 1 134 ? 6.430 -8.510 -9.631 1.00 89.56 134 ASN A CA 1
ATOM 1035 C C . ASN A 1 134 ? 5.366 -8.178 -10.690 1.00 89.56 134 ASN A C 1
ATOM 1037 O O . ASN A 1 134 ? 5.720 -7.996 -11.857 1.00 89.56 134 ASN A O 1
ATOM 1041 N N . THR A 1 135 ? 4.087 -8.108 -10.309 1.00 89.94 135 THR A N 1
ATOM 1042 C CA . THR A 1 135 ? 3.000 -7.661 -11.190 1.00 89.94 135 THR A CA 1
ATOM 1043 C C . THR A 1 135 ? 3.243 -6.226 -11.640 1.00 89.94 135 THR A C 1
ATOM 1045 O O . THR A 1 135 ? 3.356 -5.990 -12.843 1.00 89.94 135 THR A O 1
ATOM 1048 N N . SER A 1 136 ? 3.423 -5.298 -10.694 1.00 87.31 136 SER A N 1
ATOM 1049 C CA . SER A 1 136 ? 3.646 -3.878 -10.992 1.00 87.31 136 SER A CA 1
ATOM 1050 C C . SER A 1 136 ? 4.892 -3.660 -11.851 1.00 87.31 136 SER A C 1
ATOM 1052 O O . SER A 1 136 ? 4.860 -2.899 -12.816 1.00 87.31 136 SER A O 1
ATOM 1054 N N . MET A 1 137 ? 5.979 -4.388 -11.568 1.00 86.00 137 MET A N 1
ATOM 1055 C CA . MET A 1 137 ? 7.207 -4.322 -12.365 1.00 86.00 137 MET A CA 1
ATOM 1056 C C . MET A 1 137 ? 6.985 -4.800 -13.810 1.00 86.00 137 MET A C 1
ATOM 1058 O O . MET A 1 137 ? 7.426 -4.152 -14.760 1.00 86.00 137 MET A O 1
ATOM 1062 N N . ARG A 1 138 ? 6.289 -5.928 -14.010 1.00 87.88 138 ARG A N 1
ATOM 1063 C CA . ARG A 1 138 ? 6.011 -6.461 -15.357 1.00 87.88 138 ARG A CA 1
ATOM 1064 C C . ARG A 1 138 ? 5.056 -5.571 -16.145 1.00 87.88 138 ARG A C 1
ATOM 1066 O O . ARG A 1 138 ? 5.241 -5.418 -17.351 1.00 87.88 138 ARG A O 1
ATOM 1073 N N . GLU A 1 139 ? 4.071 -4.983 -15.478 1.00 89.56 139 GLU A N 1
ATOM 1074 C CA . GLU A 1 139 ? 3.146 -4.022 -16.075 1.00 89.56 139 GLU A CA 1
ATOM 1075 C C . GLU A 1 139 ? 3.871 -2.738 -16.497 1.00 89.56 139 GLU A C 1
ATOM 1077 O O . GLU A 1 139 ? 3.713 -2.290 -17.634 1.00 89.56 139 GLU A O 1
ATOM 1082 N N . GLY A 1 140 ? 4.743 -2.207 -15.633 1.00 87.31 140 GLY A N 1
ATOM 1083 C CA . GLY A 1 140 ? 5.610 -1.072 -15.948 1.00 87.31 140 GLY A CA 1
ATOM 1084 C C . GLY A 1 140 ? 6.505 -1.348 -17.158 1.00 87.31 140 GLY A C 1
ATOM 1085 O O . GLY A 1 140 ? 6.531 -0.565 -18.105 1.00 87.31 140 GLY A O 1
ATOM 1086 N N . ASN A 1 141 ? 7.149 -2.517 -17.209 1.00 87.25 141 ASN A N 1
ATOM 1087 C CA . ASN A 1 141 ? 8.010 -2.902 -18.334 1.00 87.25 141 ASN A CA 1
ATOM 1088 C C . ASN A 1 141 ? 7.241 -3.089 -19.652 1.00 87.25 141 ASN A C 1
ATOM 1090 O O . ASN A 1 141 ? 7.775 -2.799 -20.727 1.00 87.25 141 ASN A O 1
ATOM 1094 N N . LEU A 1 142 ? 5.983 -3.537 -19.593 1.00 89.00 142 LEU A N 1
ATOM 1095 C CA . LEU A 1 142 ? 5.104 -3.580 -20.761 1.00 89.00 142 LEU A CA 1
ATOM 1096 C C . LEU A 1 142 ? 4.755 -2.163 -21.240 1.00 89.00 142 LEU A C 1
ATOM 1098 O O . LEU A 1 142 ? 4.936 -1.866 -22.422 1.00 89.00 142 LEU A O 1
ATOM 1102 N N . ARG A 1 143 ? 4.320 -1.276 -20.333 1.00 87.88 143 ARG A N 1
ATOM 1103 C CA . ARG A 1 143 ? 3.993 0.128 -20.646 1.00 87.88 143 ARG A CA 1
ATOM 1104 C C . ARG A 1 143 ? 5.188 0.877 -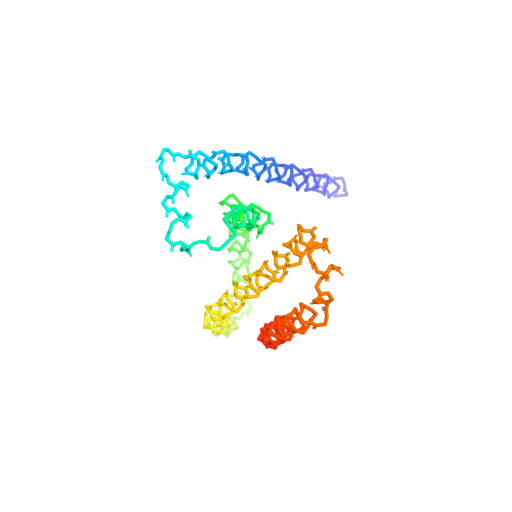21.223 1.00 87.88 143 ARG A C 1
ATOM 1106 O O . ARG A 1 143 ? 5.049 1.546 -22.242 1.00 87.88 143 ARG A O 1
ATOM 1113 N N . TYR A 1 144 ? 6.361 0.721 -20.617 1.00 86.94 144 TYR A N 1
ATOM 1114 C CA . TYR A 1 144 ? 7.603 1.316 -21.099 1.00 86.94 144 TYR A CA 1
ATOM 1115 C C . TYR A 1 144 ? 7.965 0.818 -22.504 1.00 86.94 144 TYR A C 1
ATOM 1117 O O . TYR A 1 144 ? 8.312 1.615 -23.376 1.00 86.94 144 TYR A O 1
ATOM 1125 N N . GLY A 1 145 ? 7.835 -0.490 -22.756 1.00 85.88 145 GLY A N 1
ATOM 1126 C CA . GLY A 1 145 ? 8.056 -1.069 -24.082 1.00 85.88 145 GLY A CA 1
ATOM 1127 C C . GLY A 1 145 ? 7.134 -0.468 -25.146 1.00 85.88 145 GLY A C 1
ATOM 1128 O O . GLY A 1 145 ? 7.605 -0.077 -26.212 1.00 85.88 145 GLY A O 1
ATOM 1129 N N . LEU A 1 146 ? 5.842 -0.333 -24.837 1.00 88.44 146 LEU A N 1
ATOM 1130 C CA . LEU A 1 146 ? 4.849 0.288 -25.722 1.00 88.44 146 LEU A CA 1
ATOM 1131 C C . LEU A 1 146 ? 5.126 1.783 -25.948 1.00 88.44 146 LEU A C 1
ATOM 1133 O O . LEU A 1 146 ? 5.074 2.260 -27.080 1.00 88.44 146 LEU A O 1
ATOM 1137 N N . ALA A 1 147 ? 5.485 2.522 -24.896 1.00 88.31 147 ALA A N 1
ATOM 1138 C CA . ALA A 1 147 ? 5.852 3.933 -25.006 1.00 88.31 147 ALA A CA 1
ATOM 1139 C C . ALA A 1 147 ? 7.100 4.133 -25.880 1.00 88.31 147 ALA A C 1
ATOM 1141 O O . ALA A 1 147 ? 7.146 5.060 -26.689 1.00 88.31 147 ALA A O 1
ATOM 1142 N N . ARG A 1 148 ? 8.088 3.234 -25.767 1.00 85.56 148 ARG A N 1
ATOM 1143 C CA . ARG A 1 148 ? 9.291 3.239 -26.603 1.00 85.56 148 ARG A CA 1
ATOM 1144 C C . ARG A 1 148 ? 8.954 3.023 -28.079 1.00 85.56 148 ARG A C 1
ATOM 1146 O O . ARG A 1 148 ? 9.500 3.740 -28.909 1.00 85.56 148 ARG A O 1
ATOM 1153 N N . MET A 1 149 ? 8.038 2.108 -28.413 1.00 86.56 149 MET A N 1
ATOM 1154 C CA . MET A 1 149 ? 7.611 1.894 -29.807 1.00 86.56 149 MET A CA 1
ATOM 1155 C C . MET A 1 149 ? 7.074 3.173 -30.450 1.00 86.56 149 MET A C 1
ATOM 1157 O O . MET A 1 149 ? 7.386 3.438 -31.606 1.00 86.56 149 MET A O 1
ATOM 1161 N N . ARG A 1 150 ? 6.360 4.019 -29.691 1.00 85.62 150 ARG A N 1
ATOM 1162 C CA . ARG A 1 150 ? 5.885 5.325 -30.180 1.00 85.62 150 ARG A CA 1
ATOM 1163 C C . ARG A 1 150 ? 7.027 6.238 -30.647 1.00 85.62 150 ARG A C 1
ATOM 1165 O O . ARG A 1 150 ? 6.833 7.031 -31.559 1.00 85.62 150 ARG A O 1
ATOM 1172 N N . GLY A 1 151 ? 8.203 6.138 -30.030 1.00 84.88 151 GLY A N 1
ATOM 1173 C CA . GLY A 1 151 ? 9.391 6.905 -30.417 1.00 84.88 151 GLY A CA 1
ATOM 1174 C C . GLY A 1 151 ? 10.120 6.362 -31.650 1.00 84.88 151 GLY A C 1
ATOM 1175 O O . GLY A 1 151 ? 10.934 7.076 -32.221 1.00 84.88 151 GLY A O 1
ATOM 1176 N N . PHE A 1 152 ? 9.826 5.128 -32.070 1.00 85.75 152 PHE A N 1
ATOM 1177 C CA . PHE A 1 152 ? 10.495 4.444 -33.183 1.00 85.75 152 PHE A CA 1
ATOM 1178 C C . PHE A 1 152 ? 9.530 4.047 -34.309 1.00 85.75 152 PHE A C 1
ATOM 1180 O O . PHE A 1 152 ? 9.877 3.216 -35.141 1.00 85.75 152 PHE A O 1
ATOM 1187 N N . VAL A 1 153 ? 8.332 4.641 -34.367 1.00 86.81 153 VAL A N 1
ATOM 1188 C CA . VAL A 1 153 ? 7.296 4.297 -35.363 1.00 86.81 153 VAL A CA 1
ATOM 1189 C C . VAL A 1 153 ? 7.817 4.425 -36.791 1.00 86.81 153 VAL A C 1
ATOM 1191 O O . VAL A 1 153 ? 7.567 3.545 -37.604 1.00 86.81 153 VAL A O 1
ATOM 1194 N N . GLU A 1 154 ? 8.587 5.474 -37.083 1.00 85.62 154 GLU A N 1
ATOM 1195 C CA . GLU A 1 154 ? 9.164 5.697 -38.412 1.00 85.62 154 GLU A CA 1
ATOM 1196 C C . GLU A 1 154 ? 10.153 4.591 -38.799 1.00 85.62 154 GLU A C 1
ATOM 1198 O O . GLU A 1 154 ? 10.107 4.084 -39.912 1.00 85.62 154 GLU A O 1
ATOM 1203 N N . GLN A 1 155 ? 10.986 4.137 -37.860 1.00 87.12 155 GLN A N 1
ATOM 1204 C CA . GLN A 1 155 ? 11.914 3.029 -38.093 1.00 87.12 155 GLN A CA 1
ATOM 1205 C C . GLN A 1 155 ? 11.166 1.701 -38.240 1.00 87.12 155 GLN A C 1
ATOM 1207 O O . GLN A 1 155 ? 11.487 0.908 -39.116 1.00 87.12 155 GLN A O 1
ATOM 1212 N N . ILE A 1 156 ? 10.144 1.460 -37.417 1.00 84.00 156 ILE A N 1
ATOM 1213 C CA . ILE A 1 156 ? 9.317 0.252 -37.508 1.00 84.00 156 ILE A CA 1
ATOM 1214 C C . ILE A 1 156 ? 8.600 0.199 -38.864 1.00 84.00 156 ILE A C 1
ATOM 1216 O O . ILE A 1 156 ? 8.561 -0.865 -39.474 1.00 84.00 156 ILE A O 1
ATOM 1220 N N . ALA A 1 157 ? 8.085 1.334 -39.346 1.00 85.25 157 ALA A N 1
ATOM 1221 C CA . ALA A 1 157 ? 7.437 1.444 -40.649 1.00 85.25 157 ALA A CA 1
ATOM 1222 C C . ALA A 1 157 ? 8.430 1.299 -41.814 1.00 85.25 157 ALA A C 1
ATOM 1224 O O . ALA A 1 157 ? 8.115 0.646 -42.802 1.00 85.25 157 ALA A O 1
ATOM 1225 N N . LEU A 1 158 ? 9.635 1.868 -41.692 1.00 89.38 158 LEU A N 1
ATOM 1226 C CA . LEU A 1 158 ? 10.674 1.797 -42.723 1.00 89.38 158 LEU A CA 1
ATOM 1227 C C . LEU A 1 158 ? 11.268 0.383 -42.868 1.00 89.38 158 LEU A C 1
ATOM 1229 O O . LEU A 1 158 ? 11.585 -0.033 -43.977 1.00 89.38 158 LEU A O 1
ATOM 1233 N N . TYR A 1 159 ? 11.424 -0.347 -41.758 1.00 88.06 159 TYR A N 1
ATOM 1234 C CA . TYR A 1 159 ? 12.023 -1.690 -41.720 1.00 88.06 159 TYR A CA 1
ATOM 1235 C C . TYR A 1 159 ? 10.996 -2.838 -41.658 1.00 88.06 159 TYR A C 1
ATOM 1237 O O . TYR A 1 159 ? 11.394 -3.980 -41.438 1.00 88.06 159 TYR A O 1
ATOM 1245 N N . ASP A 1 160 ? 9.695 -2.551 -41.796 1.00 83.19 160 ASP A N 1
ATOM 1246 C CA . ASP A 1 160 ? 8.583 -3.511 -41.640 1.00 83.19 160 ASP A CA 1
ATOM 1247 C C . ASP A 1 160 ? 8.694 -4.382 -40.364 1.00 83.19 160 ASP A C 1
ATOM 1249 O O . ASP A 1 160 ? 8.389 -5.574 -40.312 1.00 83.19 160 ASP A O 1
ATOM 1253 N N . GLY A 1 161 ? 9.181 -3.769 -39.280 1.00 84.69 161 GLY A N 1
ATOM 1254 C CA . GLY A 1 161 ? 9.516 -4.447 -38.023 1.00 84.69 161 GLY A CA 1
ATOM 1255 C C . GLY A 1 161 ? 8.313 -4.755 -37.125 1.00 84.69 161 GLY A C 1
ATOM 1256 O O . GLY A 1 161 ? 8.497 -5.191 -35.984 1.00 84.69 161 GLY A O 1
ATOM 1257 N N . GLY A 1 162 ? 7.088 -4.504 -37.601 1.00 85.50 162 GLY A N 1
ATOM 1258 C CA . GLY A 1 162 ? 5.862 -4.552 -36.800 1.00 85.50 162 GLY A CA 1
ATOM 1259 C C . GLY A 1 162 ? 5.621 -5.915 -36.150 1.00 85.50 162 GLY A C 1
ATOM 1260 O O . GLY A 1 162 ? 5.436 -5.993 -34.936 1.00 85.50 162 GLY A O 1
ATOM 1261 N N . MET A 1 163 ? 5.730 -6.996 -36.928 1.00 86.25 163 MET A N 1
ATOM 1262 C CA . MET A 1 163 ? 5.512 -8.366 -36.437 1.00 86.25 163 MET A CA 1
ATOM 1263 C C . MET A 1 163 ? 6.516 -8.780 -35.351 1.00 86.25 163 MET A C 1
ATOM 1265 O O . MET A 1 163 ? 6.164 -9.472 -34.393 1.00 86.25 163 MET A O 1
ATOM 1269 N N . ALA A 1 164 ? 7.770 -8.331 -35.456 1.00 85.94 164 ALA A N 1
ATOM 1270 C CA . ALA A 1 164 ? 8.800 -8.644 -34.468 1.00 85.94 164 ALA A CA 1
ATOM 1271 C C . ALA A 1 164 ? 8.556 -7.919 -33.130 1.00 85.94 164 ALA A C 1
ATO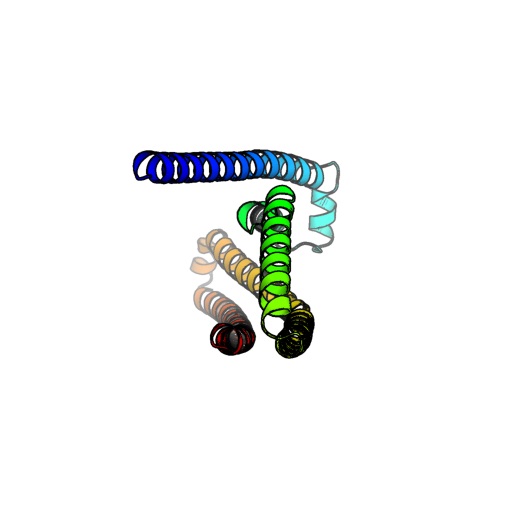M 1273 O O . ALA A 1 164 ? 8.730 -8.510 -32.060 1.00 85.94 164 ALA A O 1
ATOM 1274 N N . GLU A 1 165 ? 8.142 -6.649 -33.168 1.00 86.31 165 GLU A N 1
ATOM 1275 C CA . GLU A 1 165 ? 7.809 -5.881 -31.959 1.00 86.31 165 GLU A CA 1
ATOM 1276 C C . GLU A 1 165 ? 6.482 -6.324 -31.320 1.00 86.31 165 GLU A C 1
ATOM 1278 O O . GLU A 1 165 ? 6.369 -6.353 -30.084 1.00 86.31 165 GLU A O 1
ATOM 1283 N N . GLU A 1 166 ? 5.514 -6.762 -32.129 1.00 89.19 166 GLU A N 1
ATOM 1284 C CA . GLU A 1 166 ? 4.283 -7.398 -31.657 1.00 89.19 166 GLU A CA 1
ATOM 1285 C C . GLU A 1 166 ? 4.593 -8.695 -30.902 1.00 89.19 166 GLU A C 1
ATOM 1287 O O . GLU A 1 166 ? 4.210 -8.830 -29.738 1.00 89.19 166 GLU A O 1
ATOM 1292 N N . ALA A 1 167 ? 5.373 -9.607 -31.495 1.00 89.69 167 ALA A N 1
ATOM 1293 C CA . ALA A 1 167 ? 5.741 -10.875 -30.864 1.00 89.69 167 ALA A CA 1
ATOM 1294 C C . ALA A 1 167 ? 6.469 -10.673 -29.520 1.00 89.69 167 ALA A C 1
ATOM 1296 O O . ALA A 1 167 ? 6.152 -11.328 -28.520 1.00 89.69 167 ALA A O 1
ATOM 1297 N N . LYS A 1 168 ? 7.402 -9.710 -29.442 1.00 87.81 168 LYS A N 1
ATOM 1298 C CA . LYS A 1 168 ? 8.079 -9.348 -28.179 1.00 87.81 168 LYS A CA 1
ATOM 1299 C C . LYS A 1 168 ? 7.096 -8.856 -27.116 1.00 87.81 168 LYS A C 1
ATOM 1301 O O . LYS A 1 168 ? 7.254 -9.147 -25.925 1.00 87.81 168 LYS A O 1
ATOM 1306 N N . SER A 1 169 ? 6.097 -8.083 -27.521 1.00 88.94 169 SER A N 1
ATOM 1307 C CA . SER A 1 169 ? 5.118 -7.484 -26.611 1.00 88.94 169 SER A CA 1
ATOM 1308 C C . SER A 1 169 ? 4.073 -8.493 -26.154 1.00 88.94 169 SER A C 1
ATOM 1310 O O . SER A 1 169 ? 3.781 -8.548 -24.958 1.00 88.94 169 SER A O 1
ATOM 1312 N N . ALA A 1 170 ? 3.635 -9.381 -27.046 1.00 92.38 170 ALA A N 1
ATOM 1313 C CA . ALA A 1 170 ? 2.825 -10.546 -26.718 1.00 92.38 170 ALA A CA 1
ATOM 1314 C C . ALA A 1 170 ? 3.538 -11.449 -25.696 1.00 92.38 170 ALA A C 1
ATOM 1316 O O . ALA A 1 170 ? 2.955 -11.809 -24.673 1.00 92.38 170 ALA A O 1
ATOM 1317 N N . HIS A 1 171 ? 4.835 -11.725 -25.875 1.00 90.94 171 HIS A N 1
ATOM 1318 C CA . HIS A 1 171 ? 5.620 -12.485 -24.894 1.00 90.94 171 HIS A CA 1
ATOM 1319 C C . HIS A 1 171 ? 5.690 -11.815 -23.511 1.00 90.94 171 HIS A C 1
ATOM 1321 O O . HIS A 1 171 ? 5.636 -12.496 -22.480 1.00 90.94 171 HIS A O 1
ATOM 1327 N N . ARG A 1 172 ? 5.814 -10.481 -23.449 1.00 88.75 172 ARG A N 1
ATOM 1328 C CA . ARG A 1 172 ? 5.754 -9.734 -22.178 1.00 88.75 172 ARG A CA 1
ATOM 1329 C C . ARG A 1 172 ? 4.367 -9.821 -21.541 1.00 88.75 172 ARG A C 1
ATOM 1331 O O . ARG A 1 172 ? 4.285 -10.065 -20.337 1.00 88.75 172 ARG A O 1
ATOM 1338 N N . LEU A 1 173 ? 3.308 -9.697 -22.340 1.00 93.12 173 LEU A N 1
ATOM 1339 C CA . LEU A 1 173 ? 1.924 -9.800 -21.885 1.00 93.12 173 LEU A CA 1
ATOM 1340 C C . LEU A 1 173 ? 1.617 -11.184 -21.301 1.00 93.12 173 LEU A C 1
ATOM 1342 O O . LEU A 1 173 ? 1.095 -11.266 -20.194 1.00 93.12 173 LEU A O 1
ATOM 1346 N N . VAL A 1 174 ? 2.012 -12.271 -21.972 1.00 93.81 174 VAL A N 1
ATOM 1347 C CA . VAL A 1 174 ? 1.811 -13.642 -21.465 1.00 93.81 174 VAL A CA 1
ATOM 1348 C C . VAL A 1 174 ? 2.463 -13.821 -20.091 1.00 93.81 174 VAL A C 1
ATOM 1350 O O . VAL A 1 174 ? 1.838 -14.346 -19.169 1.00 93.81 174 VAL A O 1
ATOM 1353 N N . ARG A 1 175 ? 3.694 -13.321 -19.904 1.00 90.06 175 ARG A N 1
ATOM 1354 C CA . ARG A 1 175 ? 4.369 -13.361 -18.595 1.00 90.06 175 ARG A CA 1
ATOM 1355 C C . ARG A 1 175 ? 3.645 -12.531 -17.534 1.00 90.06 175 ARG A C 1
ATOM 1357 O O . ARG A 1 175 ? 3.632 -12.931 -16.369 1.00 90.06 175 ARG A O 1
ATOM 1364 N N . LEU A 1 176 ? 3.078 -11.381 -17.891 1.00 91.38 176 LEU A N 1
ATOM 1365 C CA . LEU A 1 176 ? 2.283 -10.571 -16.966 1.00 91.38 176 LEU A CA 1
ATOM 1366 C C . LEU A 1 176 ? 1.010 -11.321 -16.546 1.00 91.38 176 LEU A C 1
ATOM 1368 O O . LEU A 1 176 ? 0.770 -11.487 -15.352 1.00 91.38 176 LEU A O 1
ATOM 1372 N N . VAL A 1 177 ? 0.260 -11.861 -17.510 1.00 93.94 177 VAL A N 1
ATOM 1373 C CA . VAL A 1 177 ? -0.977 -12.623 -17.271 1.00 93.94 177 VAL A CA 1
ATOM 1374 C C . VAL A 1 177 ? -0.729 -13.824 -16.358 1.00 93.94 177 VAL A C 1
ATOM 1376 O O . VAL A 1 177 ? -1.501 -14.055 -15.430 1.00 93.94 177 VAL A O 1
ATOM 1379 N N . GLN A 1 178 ? 0.373 -14.554 -16.548 1.00 93.00 178 GLN A N 1
ATOM 1380 C CA . GLN A 1 178 ? 0.738 -15.680 -15.679 1.00 93.00 178 GLN A CA 1
ATOM 1381 C C . GLN A 1 178 ? 0.932 -15.268 -14.211 1.00 93.00 178 GLN A C 1
ATOM 1383 O O . GLN A 1 178 ? 0.502 -15.992 -13.312 1.00 93.00 178 GLN A O 1
ATOM 1388 N N . ILE A 1 179 ? 1.555 -14.111 -13.955 1.00 91.69 179 ILE A N 1
ATOM 1389 C CA . ILE A 1 179 ? 1.731 -13.601 -12.587 1.00 91.69 179 ILE A CA 1
ATOM 1390 C C . ILE A 1 179 ? 0.431 -13.047 -12.011 1.00 91.69 179 ILE A C 1
ATOM 1392 O O . ILE A 1 179 ? 0.135 -13.282 -10.844 1.00 91.69 179 ILE A O 1
ATOM 1396 N N . ILE A 1 180 ? -0.379 -12.360 -12.812 1.00 91.75 180 ILE A N 1
ATOM 1397 C CA . ILE A 1 180 ? -1.693 -11.896 -12.354 1.00 91.75 180 ILE A CA 1
ATOM 1398 C C . ILE A 1 180 ? -2.556 -13.099 -11.962 1.00 91.75 180 ILE A C 1
ATOM 1400 O O . ILE A 1 180 ? -3.213 -13.092 -10.925 1.00 91.75 180 ILE A O 1
ATOM 1404 N N . HIS A 1 181 ? -2.501 -14.179 -12.737 1.00 93.00 181 HIS A N 1
ATOM 1405 C CA . HIS A 1 181 ? -3.222 -15.402 -12.420 1.00 93.00 181 HIS A CA 1
ATOM 1406 C C . HIS A 1 181 ? -2.740 -16.049 -11.110 1.00 93.00 181 HIS A C 1
ATOM 1408 O O . HIS A 1 181 ? -3.566 -16.507 -10.318 1.00 93.00 181 HIS A O 1
ATOM 1414 N N . SER A 1 182 ? -1.428 -16.064 -10.835 1.00 89.56 182 SER A N 1
ATOM 1415 C CA . SER A 1 182 ? -0.920 -16.546 -9.543 1.00 89.56 182 SER A CA 1
ATOM 1416 C C . SER A 1 182 ? -1.326 -15.628 -8.385 1.00 89.56 182 SER A C 1
ATOM 1418 O O . SER A 1 182 ? -1.716 -16.131 -7.333 1.00 89.56 182 SER A O 1
ATOM 1420 N N . HIS A 1 183 ? -1.336 -14.308 -8.593 1.00 90.69 183 HIS A N 1
ATOM 1421 C CA . HIS A 1 183 ? -1.837 -13.335 -7.621 1.00 90.69 183 HIS A CA 1
ATOM 1422 C C . HIS A 1 183 ? -3.308 -13.594 -7.262 1.00 90.69 183 HIS A C 1
ATOM 1424 O O . HIS A 1 183 ? -3.655 -13.670 -6.084 1.00 90.69 183 HIS A O 1
ATOM 1430 N N . ILE A 1 184 ? -4.166 -13.803 -8.268 1.00 90.75 184 ILE A N 1
ATOM 1431 C CA . ILE A 1 184 ? -5.597 -14.087 -8.076 1.00 90.75 184 ILE A CA 1
ATOM 1432 C C . ILE A 1 184 ? -5.798 -15.382 -7.284 1.00 90.75 184 ILE A C 1
ATOM 1434 O O . ILE A 1 184 ? -6.590 -15.396 -6.345 1.00 90.75 184 ILE A O 1
ATOM 1438 N N . LYS A 1 185 ? -5.066 -16.457 -7.608 1.00 89.75 185 LYS A N 1
ATOM 1439 C CA . LYS A 1 185 ? -5.175 -17.735 -6.881 1.00 89.75 185 LYS A CA 1
ATOM 1440 C C . LYS A 1 185 ? -4.848 -17.589 -5.398 1.00 89.75 185 LYS A C 1
ATOM 1442 O O . LYS A 1 185 ? -5.604 -18.068 -4.559 1.00 89.75 185 LYS A O 1
ATOM 1447 N N . VAL A 1 186 ? -3.738 -16.925 -5.076 1.00 86.81 186 VAL A N 1
ATOM 1448 C CA . VAL A 1 186 ? -3.324 -16.724 -3.678 1.00 86.81 186 VAL A CA 1
ATOM 1449 C C . VAL A 1 186 ? -4.310 -15.810 -2.951 1.00 86.81 186 VAL A C 1
ATOM 1451 O O . VAL A 1 186 ? -4.688 -16.094 -1.815 1.00 86.81 186 VAL A O 1
ATOM 1454 N N . SER A 1 187 ? -4.786 -14.754 -3.615 1.00 87.56 187 SER A N 1
ATOM 1455 C CA . SER A 1 187 ? -5.791 -13.864 -3.036 1.00 87.56 187 SER A CA 1
ATOM 1456 C C . SER A 1 187 ? -7.115 -14.582 -2.767 1.00 87.56 187 SER A C 1
ATOM 1458 O O . SER A 1 187 ? -7.723 -14.338 -1.731 1.00 87.56 187 SER A O 1
ATOM 1460 N N . LEU A 1 188 ? -7.549 -15.485 -3.651 1.00 87.81 188 LEU A N 1
ATOM 1461 C CA . LEU A 1 188 ? -8.770 -16.269 -3.468 1.00 87.81 188 LEU A CA 1
ATOM 1462 C C . LEU A 1 188 ? -8.689 -17.155 -2.218 1.00 87.81 188 LEU A C 1
ATOM 1464 O O . LEU A 1 188 ? -9.637 -17.186 -1.440 1.00 87.81 188 LEU A O 1
ATOM 1468 N N . ILE A 1 189 ? -7.549 -17.813 -1.978 1.00 84.12 189 ILE A N 1
ATOM 1469 C CA . ILE A 1 189 ? -7.337 -18.642 -0.778 1.00 84.12 189 ILE A CA 1
ATOM 1470 C C . ILE A 1 189 ? -7.512 -17.807 0.500 1.00 84.12 189 ILE A C 1
ATOM 1472 O O . ILE A 1 189 ? -8.208 -18.227 1.426 1.00 84.12 189 ILE A O 1
ATOM 1476 N N . LEU A 1 190 ? -6.937 -16.601 0.535 1.00 84.38 190 LEU A N 1
ATOM 1477 C CA . LEU A 1 190 ? -7.086 -15.674 1.661 1.00 84.38 190 LEU A CA 1
ATOM 1478 C C . LEU A 1 190 ? -8.532 -15.205 1.842 1.00 84.38 190 LEU A C 1
ATOM 1480 O O . LEU A 1 190 ? -9.031 -15.179 2.967 1.00 84.38 190 LEU A O 1
ATOM 1484 N N . THR A 1 191 ? -9.218 -14.854 0.754 1.00 84.81 191 THR A N 1
ATOM 1485 C CA . THR A 1 191 ? -10.613 -14.400 0.811 1.00 84.81 191 THR A CA 1
ATOM 1486 C C . THR A 1 191 ? -11.545 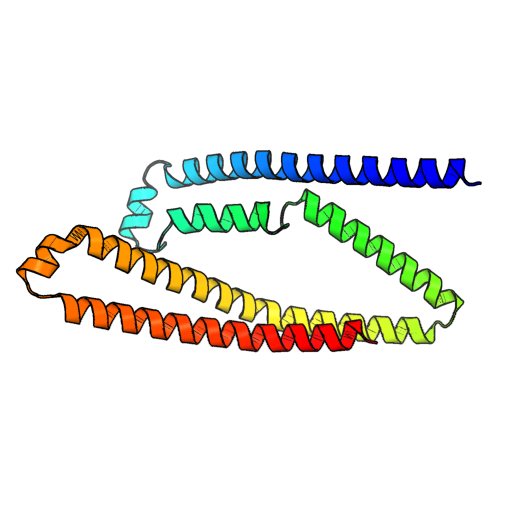-15.513 1.277 1.00 84.81 191 THR A C 1
ATOM 1488 O O . THR A 1 191 ? -12.390 -15.268 2.131 1.00 84.81 191 THR A O 1
ATOM 1491 N N . CYS A 1 192 ? -11.366 -16.743 0.791 1.00 82.50 192 CYS A N 1
ATOM 1492 C CA . CYS A 1 192 ? -12.129 -17.898 1.258 1.00 82.50 192 CYS A CA 1
ATOM 1493 C C . CYS A 1 192 ? -11.888 -18.161 2.747 1.00 82.50 192 CYS A C 1
ATOM 1495 O O . CYS A 1 192 ? -12.851 -18.317 3.493 1.00 82.50 192 CYS A O 1
ATOM 1497 N N . SER A 1 193 ? -10.627 -18.135 3.197 1.00 78.44 193 SER A N 1
ATOM 1498 C CA . SER A 1 193 ? -10.306 -18.265 4.623 1.00 78.44 193 SER A CA 1
ATOM 1499 C C . SER A 1 193 ? -10.991 -17.181 5.451 1.00 78.44 193 SER A C 1
ATOM 1501 O O . SER A 1 193 ? -11.516 -17.478 6.518 1.00 78.44 193 SER A O 1
ATOM 1503 N N . LYS A 1 194 ? -11.014 -15.937 4.966 1.00 80.00 194 LYS A N 1
ATOM 1504 C CA . LYS A 1 194 ? -11.680 -14.829 5.650 1.00 80.00 194 LYS A CA 1
ATOM 1505 C C . LYS A 1 194 ? -13.203 -15.004 5.703 1.00 80.00 194 LYS A C 1
ATOM 1507 O O . LYS A 1 194 ? -13.780 -14.843 6.769 1.00 80.00 194 LYS A O 1
ATOM 1512 N N . CYS A 1 195 ? -13.843 -15.388 4.598 1.00 79.19 195 CYS A N 1
ATOM 1513 C CA . CYS A 1 195 ? -15.290 -15.617 4.555 1.00 79.19 195 CYS A CA 1
ATOM 1514 C C . CYS A 1 195 ? -15.747 -16.728 5.502 1.00 79.19 195 CYS A C 1
ATOM 1516 O O . CYS A 1 195 ? -16.813 -16.600 6.094 1.00 79.19 195 CYS A O 1
ATOM 1518 N N . VAL A 1 196 ? -14.967 -17.804 5.652 1.00 75.56 196 VAL A N 1
ATOM 1519 C CA . VAL A 1 196 ? -15.284 -18.863 6.624 1.00 75.56 196 VAL A CA 1
ATOM 1520 C C . VAL A 1 196 ? -15.320 -18.295 8.042 1.00 75.56 196 VAL A C 1
ATOM 1522 O O . VAL A 1 196 ? -16.217 -18.631 8.801 1.00 75.56 196 VAL A O 1
ATOM 1525 N N . PHE A 1 197 ? -14.395 -17.395 8.376 1.00 66.75 197 PHE A N 1
ATOM 1526 C CA . PHE A 1 197 ? -14.339 -16.759 9.690 1.00 66.75 197 PHE A CA 1
ATOM 1527 C C . PHE A 1 197 ? -15.429 -15.718 9.929 1.00 66.75 197 PHE A C 1
ATOM 1529 O O . PHE A 1 197 ? -15.972 -15.677 11.022 1.00 66.75 197 PHE A O 1
ATOM 1536 N N . ASP A 1 198 ? -15.771 -14.905 8.928 1.00 74.38 198 ASP A N 1
ATOM 1537 C CA . ASP A 1 198 ? -16.823 -13.887 9.067 1.00 74.38 198 ASP A CA 1
ATOM 1538 C C . ASP A 1 198 ? -18.233 -14.508 9.250 1.00 74.38 198 ASP A C 1
ATOM 1540 O O . ASP A 1 198 ? -19.164 -13.799 9.625 1.00 74.38 198 ASP A O 1
ATOM 1544 N N . ASN A 1 199 ? -18.405 -15.810 8.972 1.00 66.44 199 ASN A N 1
ATOM 1545 C CA . ASN A 1 199 ? -19.671 -16.549 9.114 1.00 66.44 199 ASN A CA 1
ATOM 1546 C C . ASN A 1 199 ? -19.753 -17.447 10.369 1.00 66.44 199 ASN A C 1
ATOM 1548 O O . ASN A 1 199 ? -20.756 -18.142 10.534 1.00 66.44 199 ASN A O 1
ATOM 1552 N N . ILE A 1 200 ? -18.718 -17.465 11.217 1.00 58.00 200 ILE A N 1
ATOM 1553 C CA . ILE A 1 200 ? -18.686 -18.186 12.505 1.00 58.00 200 ILE A CA 1
ATOM 1554 C C . ILE A 1 200 ? -18.933 -17.188 13.634 1.00 58.00 200 ILE A C 1
ATOM 1556 O O . ILE A 1 200 ? -19.745 -17.517 14.526 1.00 58.00 200 ILE A O 1
#